Protein AF-F3ACW7-F1 (afdb_monomer)

pLDDT: mean 75.11, std 17.83, range [30.62, 96.44]

Radius of gyration: 21.71 Å; Cα contacts (8 Å, |Δi|>4): 278; chains: 1; bounding box: 46×32×76 Å

Nearest PDB structures (foldseek):
  4e40-assembly1_A  TM=1.668E-01  e=5.772E+00  Trypanosoma congolense IL3000
  4xcg-assembly1_B  TM=1.786E-01  e=9.223E+00  Saccharolobus solfataricus P2
  8t4h-assembly1_A  TM=1.308E-01  e=7.109E+00  Homo sapiens

Foldseek 3Di:
DDPPDQKDWAAPPDDCVVVLLQFAEDLPPPPDDPLSVVLSVLLVPFDSVLSVVLSVLLCVLLVLWFFLLVSLVSLLVVCVVPVPVLVVLVVLLPVLAPDAQLPPVVLVVLSVVVNPPLDLDCPPPPVSVVVVVSLVLSCQQSQHDPCCSTNQKDKGKDFDPLCSVVQNVLSNVFPRDDHSDHSNVSLVSSQVSCVVVCVPPDPPDGRIDIIIIGGSHTRSLVSDDPVSVVVSSVSSVVSSVVVVVVVVVVVD

Sequence (252 aa):
MENKECYTELSKDENYKSLLLERKMDFETKNSTIEEANISNLYEQLNSEYKKYVMCLIDDLCDGNDNIGYNVKQVVDTFRQYQVSQNSVAVVISESLPSFSGTEIDIVKRLGKIKGQSTITTNTKKSGKTTKNILKAFCENYLISMELLQKGHGKIFVLNRKYKDNIQDVAEECPKLKEGTTLLNVLKSCEKVMKQKNIITGANESLLIEKYAVMTKNGQYLGLNKEQKKAVNHLIENLHSYQQKNSEFFYH

Secondary structure (DSSP, 8-state):
-----SEEEE-TTS-HHHHHHHSEE---TTS--HHHHHHHHHHHHS-HHHHHHHHHHHHHHTTT---HHHHHHHHHHHHHHHT-HHHHHHHHHHHHSS--S--HHHHHHHHHTTTT-SS--TTSTTHHHHHHHHHHHHHHHHTB-HHHHHHSEEEEEEE-GGGTTHHHHHHTTS--PPTT--HHHHHHHHHHHHHHTTSS--TT--SEEEEEEEESEE-HHHHS-HHHHHHHHHHHHHHHHHHHHHHHTT--

Structure (mmCIF, N/CA/C/O backbone):
data_AF-F3ACW7-F1
#
_entry.id   AF-F3ACW7-F1
#
loop_
_atom_site.group_PDB
_atom_site.id
_atom_site.type_symbol
_atom_site.label_atom_id
_atom_site.label_alt_id
_atom_site.label_comp_id
_atom_site.label_asym_id
_atom_site.label_entity_id
_atom_site.label_seq_id
_atom_site.pdbx_PDB_ins_code
_atom_site.Cartn_x
_atom_site.Cartn_y
_atom_site.Cartn_z
_atom_site.occupancy
_atom_site.B_iso_or_equiv
_atom_site.auth_seq_id
_atom_site.auth_comp_id
_atom_site.auth_asym_id
_atom_site.auth_atom_id
_atom_site.pdbx_PDB_model_num
ATOM 1 N N . MET A 1 1 ? -10.487 18.575 -10.359 1.00 30.62 1 MET A N 1
ATOM 2 C CA . MET A 1 1 ? -9.448 18.044 -9.451 1.00 30.62 1 MET A CA 1
ATOM 3 C C . MET A 1 1 ? -9.667 16.544 -9.394 1.00 30.62 1 MET A C 1
ATOM 5 O O . MET A 1 1 ? -10.664 16.126 -8.827 1.00 30.62 1 MET A O 1
ATOM 9 N N . GLU A 1 2 ? -8.856 15.756 -10.098 1.00 36.06 2 GLU A N 1
ATOM 10 C CA . GLU A 1 2 ? -9.011 14.295 -10.120 1.00 36.06 2 GLU A CA 1
ATOM 11 C C . GLU A 1 2 ? -8.682 13.714 -8.742 1.00 36.06 2 GLU A C 1
ATOM 13 O O . GLU A 1 2 ? -7.628 14.020 -8.174 1.00 36.06 2 GLU A O 1
ATOM 18 N N . ASN A 1 3 ? -9.582 12.883 -8.216 1.00 40.12 3 ASN A N 1
ATOM 19 C CA . ASN A 1 3 ? -9.330 12.057 -7.041 1.00 40.12 3 ASN A CA 1
ATOM 20 C C . ASN A 1 3 ? -8.141 11.146 -7.348 1.00 40.12 3 ASN A C 1
ATOM 22 O O . ASN A 1 3 ? -8.277 10.142 -8.041 1.00 40.12 3 ASN A O 1
ATOM 26 N N . LYS A 1 4 ? -6.954 11.489 -6.846 1.00 54.81 4 LYS A N 1
ATOM 27 C CA . LYS A 1 4 ? -5.849 10.531 -6.811 1.00 54.81 4 LYS A CA 1
ATOM 28 C C . LYS A 1 4 ? -6.093 9.631 -5.618 1.00 54.81 4 LYS A C 1
ATOM 30 O O . LYS A 1 4 ? -5.668 9.937 -4.505 1.00 54.81 4 LYS A O 1
ATOM 35 N N . GLU A 1 5 ? -6.855 8.575 -5.858 1.00 62.47 5 GLU A N 1
ATOM 36 C CA . GLU A 1 5 ? -6.954 7.443 -4.950 1.00 62.47 5 GLU A CA 1
ATOM 37 C C . GLU A 1 5 ? -5.555 6.837 -4.785 1.00 62.47 5 GLU A C 1
ATOM 39 O O . GLU A 1 5 ? -4.819 6.653 -5.756 1.00 62.47 5 GLU A O 1
ATOM 44 N N . CYS A 1 6 ? -5.151 6.578 -3.544 1.00 70.88 6 CYS A N 1
ATOM 45 C CA . CYS A 1 6 ? -3.860 5.955 -3.229 1.00 70.88 6 CYS A CA 1
ATOM 46 C C . CYS A 1 6 ? -3.894 4.437 -3.382 1.00 70.88 6 CYS A C 1
ATOM 48 O O . CYS A 1 6 ? -2.860 3.787 -3.541 1.00 70.88 6 CYS A O 1
ATOM 50 N N . TYR A 1 7 ? -5.087 3.872 -3.274 1.00 79.56 7 TYR A N 1
ATOM 51 C CA . TYR A 1 7 ? -5.346 2.454 -3.369 1.00 79.56 7 TYR A CA 1
ATOM 52 C C . TYR A 1 7 ? -6.764 2.236 -3.888 1.00 79.56 7 TYR A C 1
ATOM 54 O O . TYR A 1 7 ? -7.636 3.078 -3.686 1.00 79.56 7 TYR A O 1
ATOM 62 N N . THR A 1 8 ? -6.977 1.084 -4.504 1.00 82.00 8 THR A N 1
ATOM 63 C CA . THR A 1 8 ? -8.287 0.565 -4.883 1.00 82.00 8 THR A CA 1
ATOM 64 C C . THR A 1 8 ? -8.702 -0.449 -3.825 1.00 82.00 8 THR A C 1
ATOM 66 O O . THR A 1 8 ? -7.946 -1.379 -3.534 1.00 82.00 8 THR A O 1
ATOM 69 N N . GLU A 1 9 ? -9.859 -0.233 -3.199 1.00 82.94 9 GLU A N 1
ATOM 70 C CA . GLU A 1 9 ? -10.459 -1.182 -2.258 1.00 82.94 9 GLU A CA 1
ATOM 71 C C . GLU A 1 9 ? -11.031 -2.377 -3.022 1.00 82.94 9 GLU A C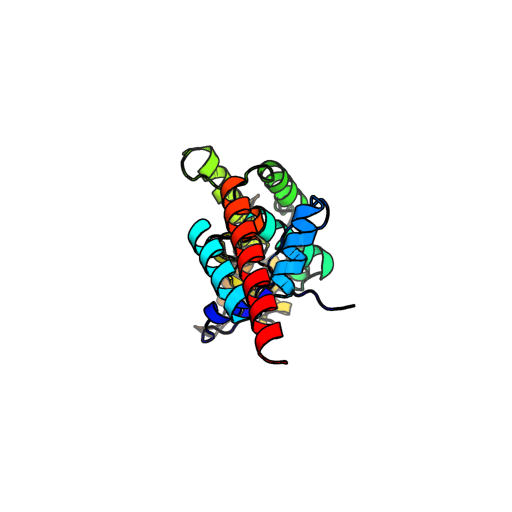 1
ATOM 73 O O . GLU A 1 9 ? -11.714 -2.191 -4.024 1.00 82.94 9 GLU A O 1
ATOM 78 N N . LEU A 1 10 ? -10.766 -3.581 -2.520 1.00 78.38 10 LEU A N 1
ATOM 79 C CA . LEU A 1 10 ? -11.195 -4.842 -3.101 1.00 78.38 10 LEU A CA 1
ATOM 80 C C . LEU A 1 10 ? -12.040 -5.653 -2.132 1.00 78.38 10 LEU A C 1
ATOM 82 O O . LEU A 1 10 ? -11.798 -5.689 -0.914 1.00 78.38 10 LEU A O 1
ATOM 86 N N . SER A 1 11 ? -13.003 -6.369 -2.704 1.00 76.94 11 SER A N 1
ATOM 87 C CA . SER A 1 11 ? -13.711 -7.416 -1.977 1.00 76.94 11 SER A CA 1
ATOM 88 C C . SER A 1 11 ? -12.778 -8.603 -1.689 1.00 76.94 11 SER A C 1
ATOM 90 O O . SER A 1 11 ? -11.691 -8.727 -2.252 1.00 76.94 11 SER A O 1
ATOM 92 N N . LYS A 1 12 ? -13.182 -9.498 -0.778 1.00 70.19 12 LYS A N 1
ATOM 93 C CA . LYS A 1 12 ? -12.397 -10.711 -0.474 1.00 70.19 12 LYS A CA 1
ATOM 94 C C . LYS A 1 12 ? -12.334 -11.693 -1.650 1.00 70.19 12 LYS A C 1
ATOM 96 O O . LYS A 1 12 ? -11.422 -12.513 -1.681 1.00 70.19 12 LYS A O 1
ATOM 101 N N . ASP A 1 13 ? -13.283 -11.591 -2.577 1.00 72.75 13 ASP A N 1
ATOM 102 C CA . ASP A 1 13 ? -13.463 -12.518 -3.697 1.00 72.75 13 ASP A CA 1
ATOM 103 C C . ASP A 1 13 ? -12.842 -11.989 -5.003 1.00 72.75 13 ASP A C 1
ATOM 105 O O . ASP A 1 13 ? -12.818 -12.683 -6.019 1.00 72.75 13 ASP A O 1
ATOM 109 N N . GLU A 1 14 ? -12.304 -10.767 -4.988 1.00 75.44 14 GLU A N 1
ATOM 110 C CA . GLU A 1 14 ? -11.629 -10.162 -6.132 1.00 75.44 14 GLU A CA 1
ATOM 111 C C . GLU A 1 14 ? -10.165 -10.604 -6.242 1.00 75.44 14 GLU A C 1
ATOM 113 O O . GLU A 1 14 ? -9.390 -10.606 -5.281 1.00 75.44 14 GLU A O 1
ATOM 118 N N . ASN A 1 15 ? -9.753 -10.950 -7.463 1.00 80.06 15 ASN A N 1
ATOM 119 C CA . ASN A 1 15 ? -8.379 -11.330 -7.755 1.00 80.06 15 ASN A CA 1
ATOM 120 C C . ASN A 1 15 ? -7.501 -10.083 -7.931 1.00 80.06 15 ASN A C 1
ATOM 122 O O . ASN A 1 15 ? -7.487 -9.464 -8.992 1.00 80.06 15 ASN A O 1
ATOM 126 N N . TYR A 1 16 ? -6.703 -9.755 -6.915 1.00 81.19 16 TYR A N 1
ATOM 127 C CA . TYR A 1 16 ? -5.803 -8.596 -6.946 1.00 81.19 16 TYR A CA 1
ATOM 128 C C . TYR A 1 16 ? -4.725 -8.659 -8.047 1.00 81.19 16 TYR A C 1
ATOM 130 O O . TYR A 1 16 ? -4.145 -7.628 -8.381 1.00 81.19 16 TYR A O 1
ATOM 138 N N . LYS A 1 17 ? -4.429 -9.837 -8.620 1.00 82.38 17 LYS A N 1
ATOM 139 C CA . LYS A 1 17 ? -3.332 -10.006 -9.591 1.00 82.38 17 LYS A CA 1
ATOM 140 C C . LYS A 1 17 ? -3.536 -9.219 -10.884 1.00 82.38 17 LYS A C 1
ATOM 142 O O . LYS A 1 17 ? -2.557 -8.715 -11.421 1.00 82.38 17 LYS A O 1
ATOM 147 N N . SER A 1 18 ? -4.769 -9.106 -11.385 1.00 79.94 18 SER A N 1
ATOM 148 C CA . SER A 1 18 ? -5.041 -8.290 -12.579 1.00 79.94 18 SER A CA 1
ATOM 149 C C . SER A 1 18 ? -4.755 -6.818 -12.299 1.00 79.94 18 SER A C 1
ATOM 151 O O . SER A 1 18 ? -4.074 -6.162 -13.079 1.00 79.94 18 SER A O 1
ATOM 153 N N . LEU A 1 19 ? -5.172 -6.341 -11.127 1.00 81.62 19 LEU A N 1
ATOM 154 C CA . LEU A 1 19 ? -4.970 -4.961 -10.704 1.00 81.62 19 LEU A CA 1
ATOM 155 C C . LEU A 1 19 ? -3.505 -4.626 -10.473 1.00 81.62 19 LEU A C 1
ATOM 157 O O . LEU A 1 19 ? -3.126 -3.485 -10.702 1.00 81.62 19 LEU A O 1
ATOM 161 N N . LEU A 1 20 ? -2.662 -5.591 -10.082 1.00 82.12 20 LEU A N 1
ATOM 162 C CA . LEU A 1 20 ? -1.216 -5.362 -9.983 1.00 82.12 20 LEU A CA 1
ATOM 163 C C . LEU A 1 20 ? -0.609 -4.884 -11.305 1.00 82.12 20 LEU A C 1
ATOM 165 O O . LEU A 1 20 ? 0.295 -4.052 -11.270 1.00 82.12 20 LEU A O 1
ATOM 169 N N . LEU A 1 21 ? -1.128 -5.367 -12.439 1.00 77.56 21 LEU A N 1
ATOM 170 C CA . LEU A 1 21 ? -0.688 -4.991 -13.787 1.00 77.56 21 LEU A CA 1
ATOM 171 C C . LEU A 1 21 ? -1.273 -3.651 -14.259 1.00 77.56 21 LEU A C 1
ATOM 173 O O . LEU A 1 21 ? -0.776 -3.066 -15.216 1.00 77.56 21 LEU A O 1
ATOM 177 N N . GLU A 1 22 ? -2.317 -3.157 -13.597 1.00 82.06 22 GLU A N 1
ATOM 178 C CA . GLU A 1 22 ? -2.962 -1.875 -13.910 1.00 82.06 22 GLU A CA 1
ATOM 179 C C . GLU A 1 22 ? -2.374 -0.709 -13.103 1.00 82.06 22 GLU A C 1
ATOM 181 O O . GLU A 1 22 ? -2.638 0.460 -13.391 1.00 82.06 22 GLU A O 1
ATOM 186 N N . ARG A 1 23 ? -1.544 -1.007 -12.096 1.00 86.88 23 ARG A N 1
ATOM 187 C CA . ARG A 1 23 ? -0.878 0.004 -11.268 1.00 86.88 23 ARG A CA 1
ATOM 188 C C . ARG A 1 23 ? 0.011 0.886 -12.130 1.00 86.88 23 ARG A C 1
ATOM 190 O O . ARG A 1 23 ? 0.837 0.403 -12.906 1.00 86.88 23 ARG A O 1
ATOM 197 N N . LYS A 1 24 ? -0.072 2.197 -11.915 1.00 89.25 24 LYS A N 1
ATOM 198 C CA . LYS A 1 24 ? 0.784 3.148 -12.622 1.00 89.25 24 LYS A CA 1
ATOM 199 C C . LYS A 1 24 ? 2.216 3.069 -12.093 1.00 89.25 24 LYS A C 1
ATOM 201 O O . LYS A 1 24 ? 2.459 3.421 -10.937 1.00 89.25 24 LYS A O 1
ATOM 206 N N . MET A 1 25 ? 3.148 2.638 -12.940 1.00 90.31 25 MET A N 1
ATOM 207 C CA . MET A 1 25 ? 4.579 2.631 -12.628 1.00 90.31 25 MET A CA 1
ATOM 208 C C . MET A 1 25 ? 5.087 4.059 -12.397 1.00 90.31 25 MET A C 1
ATOM 210 O O . MET A 1 25 ? 4.767 4.967 -13.165 1.00 90.31 25 MET A O 1
ATOM 214 N N . ASP A 1 26 ? 5.862 4.264 -11.334 1.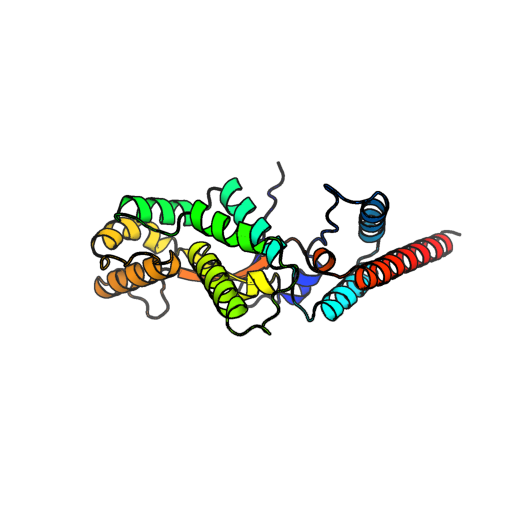00 89.19 26 ASP A N 1
ATOM 215 C CA . ASP A 1 26 ? 6.492 5.547 -11.026 1.00 89.19 26 ASP A CA 1
ATOM 216 C C . ASP A 1 26 ? 7.998 5.486 -11.310 1.00 89.19 26 ASP A C 1
ATOM 218 O O . ASP A 1 26 ? 8.727 4.684 -10.726 1.00 89.19 26 ASP A O 1
ATOM 222 N N . PHE A 1 27 ? 8.451 6.363 -12.207 1.00 85.56 27 PHE A N 1
ATOM 223 C CA . PHE A 1 27 ? 9.854 6.523 -12.596 1.00 85.56 27 PHE A CA 1
ATOM 224 C C . PHE A 1 27 ? 10.543 7.709 -11.881 1.00 85.56 27 PHE A C 1
ATOM 226 O O . PHE A 1 27 ? 11.692 8.005 -12.182 1.00 85.56 27 PHE A O 1
ATOM 233 N N . GLU A 1 28 ? 9.867 8.382 -10.932 1.00 71.31 28 GLU A N 1
ATOM 234 C CA . GLU A 1 28 ? 10.366 9.523 -10.134 1.00 71.31 28 GLU A CA 1
ATOM 235 C C . GLU A 1 28 ? 10.709 10.783 -10.953 1.00 71.31 28 GLU A C 1
ATOM 237 O O . GLU A 1 28 ? 11.720 11.452 -10.762 1.00 71.31 28 GLU A O 1
ATOM 242 N N . THR A 1 29 ? 9.781 11.211 -11.811 1.00 61.88 29 THR A N 1
ATOM 243 C CA . THR A 1 29 ? 9.978 12.331 -12.757 1.00 61.88 29 THR A CA 1
ATOM 244 C C . THR A 1 29 ? 10.172 13.728 -12.145 1.00 61.88 29 THR A C 1
ATOM 246 O O . THR A 1 29 ? 10.409 14.696 -12.863 1.00 61.88 29 THR A O 1
ATOM 249 N N . LYS A 1 30 ? 10.050 13.892 -10.819 1.00 55.25 30 LYS A N 1
ATOM 250 C CA . LYS A 1 30 ? 10.123 15.217 -10.168 1.00 55.25 30 LYS A CA 1
ATOM 251 C C . LYS A 1 30 ? 11.548 15.733 -9.949 1.00 55.25 30 LYS A C 1
ATOM 253 O O . LYS A 1 30 ? 11.711 16.942 -9.856 1.00 55.25 30 LYS A O 1
ATOM 258 N N . ASN A 1 31 ? 12.539 14.843 -9.876 1.00 51.84 31 ASN A N 1
ATOM 259 C CA . ASN A 1 31 ? 13.972 15.166 -9.775 1.00 51.84 31 ASN A CA 1
ATOM 260 C C . ASN A 1 31 ? 14.804 14.306 -10.748 1.00 51.84 31 ASN A C 1
ATOM 262 O O . ASN A 1 31 ? 16.001 14.114 -10.541 1.00 51.84 31 ASN A O 1
ATOM 266 N N . SER A 1 32 ? 14.147 13.738 -11.756 1.00 58.22 32 SER A N 1
ATOM 267 C CA . SER A 1 32 ? 14.722 12.754 -12.663 1.00 58.22 32 SER A CA 1
ATOM 268 C C . SER A 1 32 ? 15.757 13.367 -13.597 1.00 58.22 32 SER A C 1
ATOM 270 O O . SER A 1 32 ? 15.652 14.537 -13.980 1.00 58.22 32 SER A O 1
ATOM 272 N N . THR A 1 33 ? 16.710 12.556 -14.051 1.00 60.09 33 THR A N 1
ATOM 273 C CA . THR A 1 33 ? 17.521 12.936 -15.214 1.00 60.09 33 THR A CA 1
ATOM 274 C C . THR A 1 33 ? 16.634 13.039 -16.464 1.00 60.09 33 THR A C 1
ATOM 276 O O . THR A 1 33 ? 15.524 12.501 -16.512 1.00 60.09 33 THR A O 1
ATOM 279 N N . ILE A 1 34 ? 17.115 13.728 -17.504 1.00 63.50 34 ILE A N 1
ATOM 280 C CA . ILE A 1 34 ? 16.423 13.801 -18.807 1.00 63.50 34 ILE A CA 1
ATOM 281 C C . ILE A 1 34 ? 16.135 12.384 -19.346 1.00 63.50 34 ILE A C 1
ATOM 283 O O . ILE A 1 34 ? 15.073 12.137 -19.911 1.00 63.50 34 ILE A O 1
ATOM 287 N N . GLU A 1 35 ? 17.047 11.439 -19.107 1.00 66.06 35 GLU A N 1
ATOM 288 C CA . GLU A 1 35 ? 16.909 10.032 -19.501 1.00 66.06 35 GLU A CA 1
ATOM 289 C C . GLU A 1 35 ? 15.718 9.340 -18.819 1.00 66.06 35 GLU A C 1
ATOM 291 O O . GLU A 1 35 ? 14.924 8.682 -19.482 1.00 66.06 35 GLU A O 1
ATOM 296 N N . GLU A 1 36 ? 15.528 9.524 -17.513 1.00 64.12 36 GLU A N 1
ATOM 297 C CA . GLU A 1 36 ? 14.422 8.909 -16.762 1.00 64.12 36 GLU A CA 1
ATOM 298 C C . GLU A 1 36 ? 13.045 9.461 -17.178 1.00 64.12 36 GLU A C 1
ATOM 300 O O . GLU A 1 36 ? 12.075 8.704 -17.288 1.00 64.12 36 GLU A O 1
ATOM 305 N N . ALA A 1 37 ? 12.955 10.761 -17.484 1.00 72.06 37 ALA A N 1
ATOM 306 C CA . ALA A 1 37 ? 11.739 11.356 -18.044 1.00 72.06 37 ALA A CA 1
ATOM 307 C C . ALA A 1 37 ? 11.410 10.781 -19.436 1.00 72.06 37 ALA A C 1
ATOM 309 O O . ALA A 1 37 ? 10.243 10.531 -19.747 1.00 72.06 37 ALA A O 1
ATOM 310 N N . ASN A 1 38 ? 12.435 10.512 -20.251 1.00 83.75 38 ASN A N 1
ATOM 311 C CA . ASN A 1 38 ? 12.268 9.883 -21.558 1.00 83.75 38 ASN A CA 1
ATOM 312 C C . ASN A 1 38 ? 11.787 8.431 -21.434 1.00 83.75 38 ASN A C 1
ATOM 314 O O . ASN A 1 38 ? 10.822 8.062 -22.100 1.00 83.75 38 ASN A O 1
ATOM 318 N N . ILE A 1 39 ? 12.374 7.631 -20.539 1.00 90.56 39 ILE A N 1
ATOM 319 C CA . ILE A 1 39 ? 11.955 6.236 -20.319 1.00 90.56 39 ILE A CA 1
ATOM 320 C C . ILE A 1 39 ? 10.503 6.149 -19.850 1.00 90.56 39 ILE A C 1
ATOM 322 O O . ILE A 1 39 ? 9.745 5.331 -20.367 1.00 90.56 39 ILE A O 1
ATOM 326 N N . SER A 1 40 ? 10.089 7.019 -18.924 1.00 90.50 40 SER A N 1
ATOM 327 C CA . SER A 1 40 ? 8.692 7.092 -18.481 1.00 90.50 40 SER A CA 1
ATOM 328 C C . SER A 1 40 ? 7.736 7.306 -19.660 1.00 90.50 40 SER A C 1
ATOM 330 O O . SER A 1 40 ? 6.691 6.662 -19.738 1.00 90.50 40 SER A O 1
ATOM 332 N N . ASN A 1 41 ? 8.083 8.201 -20.588 1.00 90.56 41 ASN A N 1
ATOM 333 C CA . ASN A 1 41 ? 7.260 8.473 -21.766 1.00 90.56 41 ASN A CA 1
ATOM 334 C C . ASN A 1 41 ? 7.236 7.286 -22.738 1.00 90.56 41 ASN A C 1
ATOM 336 O O . ASN A 1 41 ? 6.165 6.931 -23.229 1.00 90.56 41 ASN A O 1
ATOM 340 N N . LEU A 1 42 ? 8.387 6.651 -22.985 1.00 94.12 42 LEU A N 1
ATOM 341 C CA . LEU A 1 42 ?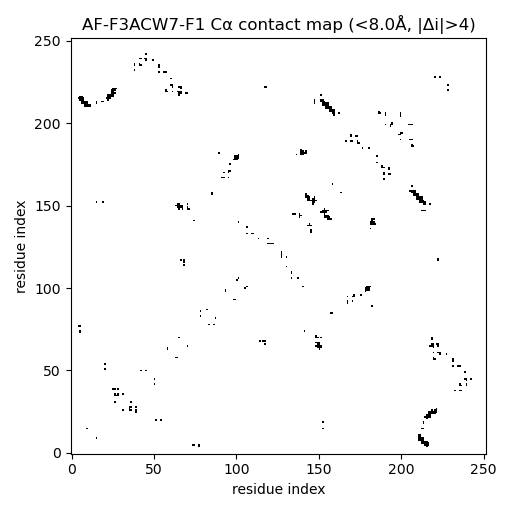 8.470 5.460 -23.836 1.00 94.12 42 LEU A CA 1
ATOM 342 C C . LEU A 1 42 ? 7.631 4.318 -23.263 1.00 94.12 42 LEU A C 1
ATOM 344 O O . LEU A 1 42 ? 6.847 3.713 -23.992 1.00 94.12 42 LEU A O 1
ATOM 348 N N . TYR A 1 43 ? 7.732 4.074 -21.954 1.00 94.12 43 TYR A N 1
ATOM 349 C CA . TYR A 1 43 ? 6.925 3.078 -21.260 1.00 94.12 43 TYR A CA 1
ATOM 350 C C . TYR A 1 43 ? 5.430 3.351 -21.426 1.00 94.12 43 TYR A C 1
ATOM 352 O O . TYR A 1 43 ? 4.679 2.441 -21.763 1.00 94.12 43 TYR A O 1
ATOM 360 N N . GLU A 1 44 ? 4.979 4.594 -21.236 1.00 91.75 44 GLU A N 1
ATOM 361 C CA . GLU A 1 44 ? 3.553 4.917 -21.336 1.00 91.75 44 GLU A CA 1
ATOM 362 C C . GLU A 1 44 ? 2.973 4.719 -22.743 1.00 91.75 44 GLU A C 1
ATOM 364 O O . GLU A 1 44 ? 1.787 4.407 -22.866 1.00 91.75 44 GLU A O 1
ATOM 369 N N . GLN A 1 45 ? 3.807 4.822 -23.780 1.00 93.12 45 GLN A N 1
ATOM 370 C CA . GLN A 1 45 ? 3.439 4.574 -25.178 1.00 93.12 45 GLN A CA 1
ATOM 371 C C . GLN A 1 45 ? 3.441 3.087 -25.572 1.00 93.12 45 GLN A C 1
ATOM 373 O O . GLN A 1 45 ? 2.951 2.739 -26.650 1.00 93.12 45 GLN A O 1
ATOM 378 N N . LEU A 1 46 ? 3.978 2.195 -24.734 1.00 93.88 46 LEU A N 1
ATOM 379 C CA . LEU A 1 46 ? 3.890 0.756 -24.972 1.00 93.88 46 LEU A CA 1
ATOM 380 C C . LEU A 1 46 ? 2.434 0.282 -24.897 1.00 93.88 46 LEU A C 1
ATOM 382 O O . LEU A 1 46 ? 1.643 0.738 -24.066 1.00 93.88 46 LEU A O 1
ATOM 386 N N . ASN A 1 47 ? 2.087 -0.690 -25.736 1.00 92.62 47 ASN A N 1
ATOM 387 C CA . ASN A 1 47 ? 0.823 -1.400 -25.622 1.00 92.62 47 ASN A CA 1
ATOM 388 C C . ASN A 1 47 ? 0.755 -2.201 -24.304 1.00 92.62 47 ASN A C 1
ATOM 390 O O . ASN A 1 47 ? 1.757 -2.433 -23.622 1.00 92.62 47 ASN A O 1
ATOM 394 N N . SER A 1 48 ? -0.452 -2.643 -23.945 1.00 89.62 48 SER A N 1
ATOM 395 C CA . SER A 1 48 ? -0.686 -3.328 -22.668 1.00 89.62 48 SER A CA 1
ATOM 396 C C . SER A 1 48 ? 0.088 -4.643 -22.511 1.00 89.62 48 SER A C 1
ATOM 398 O O . SER A 1 48 ? 0.450 -4.994 -21.392 1.00 89.62 48 SER A O 1
ATOM 400 N N . GLU A 1 49 ? 0.374 -5.364 -23.595 1.00 90.81 49 GLU A N 1
ATOM 401 C CA . GLU A 1 49 ? 1.132 -6.616 -23.543 1.00 90.81 49 GLU A CA 1
ATOM 402 C C . GLU A 1 49 ? 2.613 -6.355 -23.242 1.00 90.81 49 GLU A C 1
ATOM 404 O O . GLU A 1 49 ? 3.196 -6.987 -22.365 1.00 90.81 49 GLU A O 1
ATOM 409 N N . TYR A 1 50 ? 3.210 -5.351 -23.883 1.00 94.19 50 TYR A N 1
ATOM 410 C CA . TYR A 1 50 ? 4.601 -4.967 -23.634 1.00 94.19 50 TYR A CA 1
ATOM 411 C C . TYR A 1 50 ? 4.799 -4.354 -22.253 1.00 94.19 50 TYR A C 1
ATOM 413 O O . TYR A 1 50 ? 5.781 -4.678 -21.582 1.00 94.19 50 TYR A O 1
ATOM 421 N N . LYS A 1 51 ? 3.833 -3.558 -21.773 1.00 92.31 51 LYS A N 1
ATOM 422 C CA . LYS A 1 51 ? 3.825 -3.101 -20.376 1.00 92.31 51 LYS A CA 1
ATOM 423 C C . LYS A 1 51 ? 3.854 -4.285 -19.404 1.00 92.31 51 LYS A C 1
ATOM 425 O O . LYS A 1 51 ? 4.638 -4.256 -18.460 1.00 92.31 51 LYS A O 1
ATOM 430 N N . LYS A 1 52 ? 3.092 -5.359 -19.664 1.00 90.69 52 LYS A N 1
ATOM 431 C CA . LYS A 1 52 ? 3.106 -6.569 -18.820 1.00 90.69 52 LYS A CA 1
ATOM 432 C C . LYS A 1 52 ? 4.484 -7.224 -18.762 1.00 90.69 52 LYS A C 1
ATOM 434 O O . LYS A 1 52 ? 4.923 -7.538 -17.664 1.00 90.69 52 LYS A O 1
ATOM 439 N N . TYR A 1 53 ? 5.191 -7.383 -19.885 1.00 92.31 53 TYR A N 1
ATOM 440 C CA . TYR A 1 53 ? 6.541 -7.969 -19.864 1.00 92.31 53 TYR A CA 1
ATOM 441 C C . TYR A 1 53 ? 7.523 -7.141 -19.032 1.00 92.31 53 TYR A C 1
ATOM 443 O O . TYR A 1 53 ? 8.273 -7.697 -18.231 1.00 92.31 53 TYR A O 1
ATOM 451 N N . VAL A 1 54 ? 7.486 -5.812 -19.178 1.00 94.19 54 VAL A N 1
ATOM 452 C CA . VAL A 1 54 ? 8.312 -4.905 -18.369 1.00 94.19 54 VAL A CA 1
ATOM 453 C C . VAL A 1 54 ? 7.965 -5.040 -16.886 1.00 94.19 54 VAL A C 1
ATOM 455 O O . VAL A 1 54 ? 8.864 -5.164 -16.058 1.00 94.19 54 VAL A O 1
ATOM 458 N N . MET A 1 55 ? 6.675 -5.058 -16.542 1.00 91.06 55 MET A N 1
ATOM 459 C CA . MET A 1 55 ? 6.229 -5.207 -15.156 1.00 91.06 55 MET A CA 1
ATOM 460 C C . MET A 1 55 ? 6.617 -6.558 -14.557 1.00 91.06 55 MET A C 1
ATOM 462 O O . MET A 1 55 ? 7.086 -6.575 -13.428 1.00 91.06 55 MET A O 1
ATOM 466 N N . CYS A 1 56 ? 6.476 -7.663 -15.293 1.00 89.94 56 CYS A N 1
ATOM 467 C CA . CYS A 1 56 ? 6.898 -8.985 -14.829 1.00 89.94 56 CYS A CA 1
ATOM 468 C C . CYS A 1 56 ? 8.402 -9.028 -14.547 1.00 89.94 56 CYS A C 1
ATOM 470 O O . CYS A 1 56 ? 8.796 -9.495 -13.487 1.00 89.94 56 CYS A O 1
ATOM 472 N N . LEU A 1 57 ? 9.234 -8.470 -15.435 1.00 93.00 57 LEU A N 1
ATOM 473 C CA . LEU A 1 57 ? 10.673 -8.392 -15.184 1.00 93.00 57 LEU A CA 1
ATOM 474 C C . LEU A 1 57 ? 10.984 -7.576 -13.923 1.00 93.00 57 LEU A C 1
ATOM 476 O O . LEU A 1 57 ? 11.826 -7.972 -13.124 1.00 93.00 57 LEU A O 1
ATOM 480 N N . ILE A 1 58 ? 10.331 -6.426 -13.744 1.00 92.62 58 ILE A N 1
ATOM 481 C CA . ILE A 1 58 ? 10.518 -5.600 -12.545 1.00 92.62 58 ILE A CA 1
ATOM 482 C C . ILE 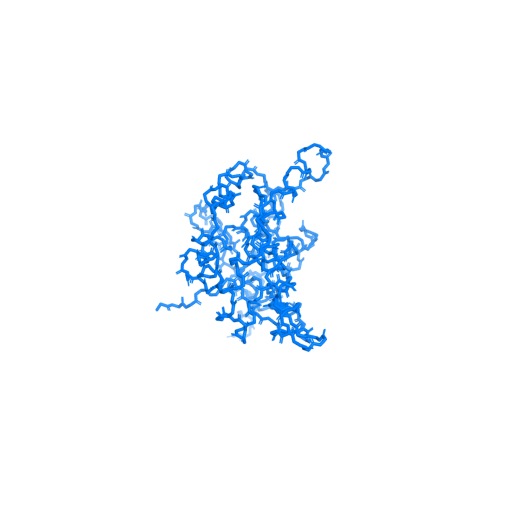A 1 58 ? 10.079 -6.364 -11.288 1.00 92.62 58 ILE A C 1
ATOM 484 O O . ILE A 1 58 ? 10.785 -6.321 -10.284 1.00 92.62 58 ILE A O 1
ATOM 488 N N . ASP A 1 59 ? 8.950 -7.070 -11.345 1.00 89.38 59 ASP A N 1
ATOM 489 C CA . ASP A 1 59 ? 8.432 -7.868 -10.233 1.00 89.38 59 ASP A CA 1
ATOM 490 C C . ASP A 1 59 ? 9.406 -8.987 -9.844 1.00 89.38 59 ASP A C 1
ATOM 492 O O . ASP A 1 59 ? 9.737 -9.122 -8.665 1.00 89.38 59 ASP A O 1
ATOM 496 N N . ASP A 1 60 ? 9.951 -9.700 -10.835 1.00 90.19 60 ASP A N 1
ATOM 497 C CA . ASP A 1 60 ? 10.976 -10.731 -10.649 1.00 90.19 60 ASP A CA 1
ATOM 498 C C . ASP A 1 60 ? 12.256 -10.145 -10.034 1.00 90.19 60 ASP A C 1
ATOM 500 O O . ASP A 1 60 ? 12.808 -10.695 -9.084 1.00 90.19 60 ASP A O 1
ATOM 504 N N . LEU A 1 61 ? 12.718 -8.986 -10.520 1.00 90.88 61 LEU A N 1
ATOM 505 C CA . LEU A 1 61 ? 13.904 -8.305 -9.982 1.00 90.88 61 LEU A CA 1
ATOM 506 C C . LEU A 1 61 ? 13.716 -7.798 -8.545 1.00 90.88 61 LEU A C 1
ATOM 508 O O . LEU A 1 61 ? 14.709 -7.533 -7.858 1.00 90.88 61 LEU A O 1
ATOM 512 N N . CYS A 1 62 ? 12.469 -7.632 -8.104 1.00 86.81 62 CYS A N 1
ATOM 513 C CA . CYS A 1 62 ? 12.111 -7.191 -6.762 1.00 86.81 62 CYS A CA 1
ATOM 514 C C . CYS A 1 62 ? 11.572 -8.322 -5.864 1.00 86.81 62 CYS A C 1
ATOM 516 O O . CYS A 1 62 ? 11.162 -8.046 -4.730 1.00 86.81 62 CYS A O 1
ATOM 518 N N . ASP A 1 63 ? 11.561 -9.574 -6.331 1.00 86.00 63 ASP A N 1
ATOM 519 C CA . ASP A 1 63 ? 10.958 -10.725 -5.643 1.00 86.00 63 ASP A CA 1
ATOM 520 C C . ASP A 1 63 ? 9.507 -10.455 -5.183 1.00 86.00 63 ASP A C 1
ATOM 522 O O . ASP A 1 63 ? 9.113 -10.779 -4.057 1.00 86.00 63 ASP A O 1
ATOM 526 N N . GLY A 1 64 ? 8.717 -9.764 -6.011 1.00 83.75 64 GLY A N 1
ATOM 527 C CA . GLY A 1 64 ? 7.339 -9.377 -5.688 1.00 83.75 64 GLY A CA 1
ATOM 528 C C . GLY A 1 64 ? 7.194 -8.294 -4.610 1.00 83.75 64 GLY A C 1
ATOM 529 O O . GLY A 1 64 ? 6.076 -7.966 -4.197 1.00 83.75 64 GLY A O 1
ATOM 530 N N . ASN A 1 65 ? 8.303 -7.744 -4.106 1.00 85.38 65 ASN A N 1
ATOM 531 C CA . ASN A 1 65 ? 8.282 -6.637 -3.156 1.00 85.38 65 ASN A CA 1
ATOM 532 C C . ASN A 1 65 ? 8.215 -5.306 -3.890 1.00 85.38 65 ASN A C 1
ATOM 534 O O . ASN A 1 65 ? 8.717 -5.148 -4.994 1.00 85.38 65 ASN A O 1
ATOM 538 N N . ASP A 1 66 ? 7.626 -4.326 -3.230 1.00 86.44 66 ASP A N 1
ATOM 539 C CA . ASP A 1 66 ? 7.541 -2.949 -3.670 1.00 86.44 66 ASP A CA 1
ATOM 540 C C . ASP A 1 66 ? 8.454 -2.058 -2.822 1.00 86.44 66 ASP A C 1
ATOM 542 O O . ASP A 1 66 ? 8.979 -2.454 -1.773 1.00 86.44 66 ASP A O 1
ATOM 546 N N . ASN A 1 67 ? 8.652 -0.821 -3.263 1.00 85.44 67 ASN A N 1
ATOM 547 C CA . ASN A 1 67 ? 9.445 0.142 -2.529 1.00 85.44 67 ASN A CA 1
ATOM 548 C C . ASN A 1 67 ? 8.682 0.621 -1.283 1.00 85.44 67 ASN A C 1
ATOM 550 O O . ASN A 1 67 ? 7.822 1.500 -1.330 1.00 85.44 67 ASN A O 1
ATOM 554 N N . ILE A 1 68 ? 9.048 0.063 -0.129 1.00 83.31 68 ILE A N 1
ATOM 555 C CA . ILE A 1 68 ? 8.410 0.358 1.161 1.00 83.31 68 ILE A CA 1
ATOM 556 C C . ILE A 1 68 ? 8.474 1.848 1.507 1.00 83.31 68 ILE A C 1
ATOM 558 O O . ILE A 1 68 ? 7.499 2.404 2.009 1.00 83.31 68 ILE A O 1
ATOM 562 N N . GLY A 1 69 ? 9.606 2.512 1.248 1.00 75.81 69 GLY A N 1
ATOM 563 C CA . GLY A 1 69 ? 9.766 3.941 1.528 1.00 75.81 69 GLY A CA 1
ATOM 564 C C . GLY A 1 69 ? 8.810 4.797 0.696 1.00 75.81 69 GLY A C 1
ATOM 565 O O . GLY A 1 69 ? 8.197 5.734 1.215 1.00 75.81 69 GLY A O 1
ATOM 566 N N . TYR A 1 70 ? 8.637 4.430 -0.572 1.00 82.69 70 TYR A N 1
ATOM 567 C CA . TYR A 1 70 ? 7.660 5.035 -1.467 1.00 82.69 70 TYR A CA 1
ATOM 568 C C . TYR A 1 70 ? 6.222 4.791 -0.986 1.00 82.69 70 TYR A C 1
ATOM 570 O O . TYR A 1 70 ? 5.456 5.742 -0.841 1.00 82.69 70 TYR A O 1
ATOM 578 N N . ASN A 1 71 ? 5.878 3.551 -0.643 1.00 82.75 71 ASN A N 1
ATOM 579 C CA . ASN A 1 71 ? 4.541 3.172 -0.178 1.00 82.75 71 ASN A CA 1
ATOM 580 C C . ASN A 1 71 ? 4.157 3.865 1.135 1.00 82.75 71 ASN A C 1
ATOM 582 O O . ASN A 1 71 ? 3.049 4.383 1.272 1.00 82.75 71 ASN A O 1
ATOM 586 N N . VAL A 1 72 ? 5.094 3.967 2.080 1.00 81.62 72 VAL A N 1
ATOM 587 C CA . VAL A 1 72 ? 4.921 4.756 3.309 1.00 81.62 72 VAL A CA 1
ATOM 588 C C . VAL A 1 72 ? 4.614 6.215 2.980 1.00 81.62 72 VAL A C 1
ATOM 590 O O . VAL A 1 72 ? 3.692 6.792 3.553 1.00 81.62 72 VAL A O 1
ATOM 593 N N . LYS A 1 73 ? 5.366 6.818 2.051 1.00 77.75 73 LYS A N 1
ATOM 594 C CA . LYS A 1 73 ? 5.134 8.202 1.627 1.00 77.75 73 LYS A CA 1
ATOM 595 C C . LYS A 1 73 ? 3.739 8.369 1.017 1.00 77.75 73 LYS A C 1
ATOM 597 O O . LYS A 1 73 ? 3.037 9.289 1.421 1.00 77.75 73 LYS A O 1
ATOM 602 N N . GLN A 1 74 ? 3.323 7.478 0.114 1.00 80.62 74 GLN A N 1
ATOM 603 C CA . GLN A 1 74 ? 1.989 7.530 -0.500 1.00 80.62 74 GLN A CA 1
ATOM 604 C C . GLN A 1 74 ? 0.876 7.474 0.554 1.00 80.62 74 GLN A C 1
ATOM 606 O O . GLN A 1 74 ? -0.047 8.287 0.518 1.00 80.62 74 GLN A O 1
ATOM 611 N N . VAL A 1 75 ? 0.992 6.576 1.538 1.00 81.00 75 VAL A N 1
ATOM 612 C CA . VAL A 1 75 ? 0.018 6.471 2.636 1.00 81.00 75 VAL A CA 1
ATOM 613 C C . VAL A 1 75 ? -0.043 7.771 3.443 1.00 81.00 75 VAL A C 1
ATOM 615 O O . VAL A 1 75 ? -1.129 8.306 3.652 1.00 81.00 75 VAL A O 1
ATOM 618 N N . VAL A 1 76 ? 1.104 8.316 3.861 1.00 77.00 76 VAL A N 1
ATOM 619 C CA . VAL A 1 76 ? 1.153 9.571 4.635 1.00 77.00 76 VAL A CA 1
ATOM 620 C C . VAL A 1 76 ? 0.556 10.738 3.846 1.00 77.00 76 VAL A C 1
ATOM 622 O O . VAL A 1 76 ? -0.289 11.461 4.375 1.00 77.00 76 VAL A O 1
ATOM 625 N N . ASP A 1 77 ? 0.964 10.912 2.587 1.00 76.06 77 ASP A N 1
ATOM 626 C CA . ASP A 1 77 ? 0.496 12.003 1.726 1.00 76.06 77 ASP A CA 1
ATOM 627 C C . ASP A 1 77 ? -1.031 11.934 1.532 1.00 76.06 77 ASP A C 1
ATOM 629 O O . ASP A 1 77 ? -1.723 12.949 1.608 1.00 76.06 77 ASP A O 1
ATOM 633 N N . THR A 1 78 ? -1.574 10.725 1.389 1.00 75.94 78 THR A N 1
ATOM 634 C CA . THR A 1 78 ? -3.018 10.487 1.246 1.00 75.94 78 THR A CA 1
ATOM 635 C C . THR A 1 78 ? -3.788 10.851 2.507 1.00 75.94 78 THR A C 1
ATOM 637 O O . THR A 1 78 ? -4.791 11.560 2.445 1.00 75.94 78 THR A O 1
ATOM 640 N N . PHE A 1 79 ? -3.320 10.407 3.674 1.00 71.81 79 PHE A N 1
ATOM 641 C CA . PHE A 1 79 ? -3.990 10.719 4.937 1.00 71.81 79 PHE A CA 1
ATOM 642 C C . PHE A 1 79 ? -4.013 12.225 5.221 1.00 71.81 79 PHE A C 1
ATOM 644 O O . PHE A 1 79 ? -5.038 12.739 5.673 1.00 71.81 79 PHE A O 1
ATOM 651 N N . ARG A 1 80 ? -2.924 12.936 4.894 1.00 68.69 80 ARG A N 1
ATOM 652 C CA . ARG A 1 80 ? -2.856 14.403 4.987 1.00 68.69 80 ARG A CA 1
ATOM 653 C C . ARG A 1 80 ? -3.848 15.091 4.064 1.00 68.69 80 ARG A C 1
ATOM 655 O O . ARG A 1 80 ? -4.501 16.043 4.477 1.00 68.69 80 ARG A O 1
ATOM 662 N N . GLN A 1 81 ? -3.945 14.627 2.821 1.00 67.69 81 GLN A N 1
ATOM 663 C CA . GLN A 1 81 ? -4.779 15.263 1.809 1.00 67.69 81 GLN A CA 1
ATOM 664 C C . GLN A 1 81 ? -6.277 15.101 2.094 1.00 67.69 81 GLN A C 1
ATOM 666 O O . GLN A 1 81 ? -7.039 16.036 1.861 1.00 67.69 81 GLN A O 1
ATOM 671 N N . TYR A 1 82 ? -6.708 13.933 2.579 1.00 61.09 82 TYR A N 1
ATOM 672 C CA . TYR A 1 82 ? -8.130 13.570 2.582 1.00 61.09 82 TYR A CA 1
ATOM 673 C C . TYR A 1 82 ? -8.824 13.617 3.947 1.00 61.09 82 TYR A C 1
ATOM 675 O O . TYR A 1 82 ? -9.989 13.236 4.011 1.00 61.09 82 TYR A O 1
ATOM 683 N N . GLN A 1 83 ? -8.153 14.044 5.028 1.00 58.12 83 GLN A N 1
ATOM 684 C CA . GLN A 1 83 ? -8.725 14.058 6.392 1.00 58.12 83 GLN A CA 1
ATOM 685 C C . GLN A 1 83 ? -9.552 12.792 6.691 1.00 58.12 83 GLN A C 1
ATOM 687 O O . GLN A 1 83 ? -10.684 12.864 7.166 1.00 58.12 83 GLN A O 1
ATOM 692 N N . VAL A 1 84 ? -9.007 11.629 6.310 1.00 57.34 84 VAL A N 1
ATOM 693 C CA . VAL A 1 84 ? -9.731 10.350 6.224 1.00 57.34 84 VAL A CA 1
ATOM 694 C C . VAL A 1 84 ? -10.573 10.132 7.483 1.00 57.34 84 VAL A C 1
ATOM 696 O O . VAL A 1 84 ? -10.110 10.419 8.579 1.00 57.34 84 VAL A O 1
ATOM 699 N N . SER A 1 85 ? -11.794 9.597 7.387 1.00 49.84 85 SER A N 1
ATOM 700 C CA . SER A 1 85 ? -12.682 9.449 8.557 1.00 49.84 85 SER A CA 1
ATOM 701 C C . SER A 1 85 ? -12.054 8.659 9.718 1.00 49.84 85 SER A C 1
ATOM 703 O O . SER A 1 85 ? -12.393 8.877 10.875 1.00 49.84 85 SER A O 1
ATOM 705 N N . GLN A 1 86 ? -11.104 7.764 9.440 1.00 51.66 86 GLN A N 1
ATOM 706 C CA . GLN A 1 86 ? -10.295 7.088 10.464 1.00 51.66 86 GLN A CA 1
ATOM 707 C C . GLN A 1 86 ? -9.418 8.071 11.259 1.00 51.66 86 GLN A C 1
ATOM 709 O O . GLN A 1 86 ? -9.238 7.888 12.456 1.00 51.66 86 GLN A O 1
ATOM 714 N N . ASN A 1 87 ? -8.937 9.138 10.617 1.00 48.09 87 ASN A N 1
ATOM 715 C CA . ASN A 1 87 ? -8.265 10.267 11.252 1.00 48.09 87 ASN A CA 1
ATOM 716 C C . ASN A 1 87 ? -9.221 11.011 12.193 1.00 48.09 87 ASN A C 1
ATOM 718 O O . ASN A 1 87 ? -8.835 11.316 13.309 1.00 48.09 87 ASN A O 1
ATOM 722 N N . SER A 1 88 ? -10.495 11.210 11.818 1.00 49.19 88 SER A N 1
ATOM 723 C CA . SER A 1 88 ? -11.479 11.809 12.742 1.00 49.19 88 SER A CA 1
ATOM 724 C C . SER A 1 88 ? -11.712 10.951 13.993 1.00 49.19 88 SER A C 1
ATOM 726 O O . SER A 1 88 ? -11.839 11.478 15.088 1.00 49.19 88 SER A O 1
ATOM 728 N N . VAL A 1 89 ? -11.676 9.622 13.857 1.00 49.84 89 VAL A N 1
ATOM 729 C CA . VAL A 1 89 ? -11.793 8.685 14.988 1.00 49.84 89 VAL A CA 1
ATOM 730 C C . VAL A 1 89 ? -10.519 8.694 15.833 1.00 49.84 89 VAL A C 1
ATOM 732 O O . VAL A 1 89 ? -10.602 8.686 17.055 1.00 49.84 89 VAL A O 1
ATOM 735 N N . ALA A 1 90 ? -9.342 8.761 15.204 1.00 49.84 90 ALA A N 1
ATOM 736 C CA . ALA A 1 90 ? -8.073 8.925 15.907 1.00 49.84 90 ALA A CA 1
ATOM 737 C C . ALA A 1 90 ? -8.024 10.244 16.696 1.00 49.84 90 ALA A C 1
ATOM 739 O O . ALA A 1 90 ? -7.552 10.247 17.828 1.00 49.84 90 ALA A O 1
ATOM 740 N N . VAL A 1 91 ? -8.561 11.330 16.126 1.00 46.59 91 VAL A N 1
ATOM 741 C CA . VAL A 1 91 ? -8.688 12.645 16.769 1.00 46.59 91 VAL A CA 1
ATOM 742 C C . VAL A 1 91 ? -9.639 12.574 17.967 1.00 46.59 91 VAL A C 1
ATOM 744 O O . VAL A 1 91 ? -9.210 12.889 19.073 1.00 46.59 91 VAL A O 1
ATOM 747 N N . VAL A 1 92 ? -10.861 12.053 17.796 1.00 44.88 92 VAL A N 1
ATOM 748 C CA . VAL A 1 92 ? -11.841 11.877 18.891 1.00 44.88 92 VAL A CA 1
ATOM 749 C C . VAL A 1 92 ? -11.265 11.025 20.030 1.00 44.88 92 VAL A C 1
ATOM 751 O O . VAL A 1 92 ? -11.363 11.383 21.201 1.00 44.88 92 VAL A O 1
ATOM 754 N N . ILE A 1 93 ? -10.584 9.925 19.699 1.00 47.47 93 ILE A N 1
ATOM 755 C CA . ILE A 1 93 ? -9.902 9.082 20.688 1.00 47.47 93 ILE A CA 1
ATOM 756 C C . ILE A 1 93 ? -8.770 9.855 21.386 1.00 47.47 93 ILE A C 1
ATOM 758 O O . ILE A 1 93 ? -8.616 9.744 22.601 1.00 47.47 93 ILE A O 1
ATOM 762 N N . SER A 1 94 ? -7.989 10.649 20.647 1.00 45.44 94 SER A N 1
ATOM 763 C CA . SER A 1 94 ? -6.865 11.416 21.201 1.00 45.44 94 SER A CA 1
ATOM 764 C C . SER A 1 94 ? -7.288 12.562 22.122 1.00 45.44 94 SER A C 1
ATOM 766 O O . SER A 1 94 ? -6.545 12.891 23.041 1.00 45.44 94 SER A O 1
ATOM 768 N N . GLU A 1 95 ? -8.474 13.138 21.915 1.00 44.78 95 GLU A N 1
ATOM 769 C CA . GLU A 1 95 ? -9.041 14.172 22.790 1.00 44.78 95 GLU A CA 1
ATOM 770 C C . GLU A 1 95 ? -9.563 13.578 24.109 1.00 44.78 95 GLU A C 1
ATOM 772 O O . GLU A 1 95 ? -9.463 14.214 25.156 1.00 44.78 95 GLU A O 1
ATOM 777 N N . SER A 1 96 ? -10.058 12.335 24.078 1.00 42.88 96 SER A N 1
ATOM 778 C CA . SER A 1 96 ? -10.613 11.634 25.250 1.00 42.88 96 SER A CA 1
ATOM 779 C C . SER A 1 96 ? -9.573 10.957 26.163 1.00 42.88 96 SER A C 1
ATOM 781 O O . SER A 1 96 ? -9.899 10.555 27.280 1.00 42.88 96 SER A O 1
ATOM 783 N N . LEU A 1 97 ? -8.313 10.821 25.727 1.00 42.19 97 LEU A N 1
ATOM 784 C CA . LEU A 1 97 ? -7.260 10.121 26.474 1.00 42.19 97 LEU A CA 1
ATOM 785 C C . LEU A 1 97 ? -6.004 10.995 26.642 1.00 42.19 97 LEU A C 1
ATOM 787 O O . LEU A 1 97 ? -5.477 11.514 25.659 1.00 42.19 97 LEU A O 1
ATOM 791 N N . PRO A 1 98 ? -5.440 11.124 27.860 1.00 38.38 98 PRO A N 1
ATOM 792 C CA . PRO A 1 98 ? -4.237 11.917 28.064 1.00 38.38 98 PRO A CA 1
ATOM 793 C C . PRO A 1 98 ? -3.020 11.237 27.418 1.00 38.38 98 PRO A C 1
ATOM 795 O O . PRO A 1 98 ? -2.644 10.129 27.793 1.00 38.38 98 PRO A O 1
ATOM 798 N N . SER A 1 99 ? -2.374 11.953 26.493 1.00 42.31 99 SER A N 1
ATOM 799 C CA . SER A 1 99 ? -1.084 11.621 25.867 1.00 42.31 99 SER A CA 1
ATOM 800 C C . SER A 1 99 ? -1.054 10.318 25.054 1.00 42.31 99 SER A C 1
ATOM 802 O O . SER A 1 99 ? -0.543 9.279 25.478 1.00 42.31 99 SER A O 1
ATOM 804 N N . PHE A 1 100 ? -1.527 10.398 23.810 1.00 39.78 100 PHE A N 1
ATOM 805 C CA . PHE A 1 100 ? -1.238 9.391 22.792 1.00 39.78 100 PHE A CA 1
ATOM 806 C C . PHE A 1 100 ? 0.160 9.643 22.192 1.00 39.78 100 PHE A C 1
ATOM 808 O O . PHE A 1 100 ? 0.326 10.470 21.294 1.00 39.78 100 PHE A O 1
ATOM 815 N N . SER A 1 101 ? 1.198 8.942 22.663 1.00 42.91 101 SER A N 1
ATOM 816 C CA . SER A 1 101 ? 2.546 9.014 22.064 1.00 42.91 101 SER A CA 1
ATOM 817 C C . SER A 1 101 ? 2.650 8.133 20.812 1.00 42.91 101 SER A C 1
ATOM 819 O O . SER A 1 101 ? 3.296 7.088 20.741 1.00 42.91 101 SER A O 1
ATOM 821 N N . GLY A 1 102 ? 1.948 8.582 19.783 1.00 47.12 102 GLY A N 1
ATOM 822 C CA . GLY A 1 102 ? 1.960 8.011 18.443 1.00 47.12 102 GLY A CA 1
ATOM 823 C C . GLY A 1 102 ? 1.606 9.061 17.405 1.00 47.12 102 GLY A C 1
ATOM 824 O O . GLY A 1 102 ? 1.080 8.711 16.353 1.00 47.12 102 GLY A O 1
ATOM 825 N N . THR A 1 103 ? 1.844 10.340 17.720 1.00 52.81 103 THR A N 1
ATOM 826 C CA . THR A 1 103 ? 1.539 11.442 16.812 1.00 52.81 103 THR A CA 1
ATOM 827 C C . THR A 1 103 ? 2.161 11.159 15.449 1.00 52.81 103 THR A C 1
ATOM 829 O O . THR A 1 103 ? 3.263 10.604 15.350 1.00 52.81 103 THR A O 1
ATOM 832 N N . GLU A 1 104 ? 1.466 11.556 14.383 1.00 47.59 104 GLU A N 1
ATOM 833 C CA . GLU A 1 104 ? 2.000 11.533 13.020 1.00 47.59 104 GLU A CA 1
ATOM 834 C C . GLU A 1 104 ? 3.441 12.070 12.991 1.00 47.59 104 GLU A C 1
ATOM 836 O O . GLU A 1 104 ? 4.307 11.511 12.327 1.00 47.59 104 GLU A O 1
ATOM 841 N N . ILE A 1 105 ? 3.726 13.090 13.805 1.00 51.94 105 ILE A N 1
ATOM 842 C CA . ILE A 1 105 ? 5.039 13.709 13.980 1.00 51.94 105 ILE A CA 1
ATOM 843 C C . ILE A 1 105 ? 6.101 12.708 14.461 1.00 51.94 105 ILE A C 1
ATOM 845 O O . ILE A 1 105 ? 7.195 12.682 13.900 1.00 51.94 105 ILE A O 1
ATOM 849 N N . ASP A 1 106 ? 5.826 11.869 15.460 1.00 51.38 106 ASP A N 1
ATOM 850 C CA . ASP A 1 106 ? 6.800 10.898 15.980 1.00 51.38 106 ASP A CA 1
ATOM 851 C C . ASP A 1 106 ? 7.030 9.733 15.019 1.00 51.38 106 ASP A C 1
ATOM 853 O O . ASP A 1 106 ? 8.161 9.261 14.857 1.00 51.38 106 ASP A O 1
ATOM 857 N N . ILE A 1 107 ? 5.974 9.300 14.331 1.00 52.66 107 ILE A N 1
ATOM 858 C CA . ILE A 1 107 ? 6.050 8.273 13.293 1.00 52.66 107 ILE A CA 1
ATOM 859 C C . ILE A 1 107 ? 6.838 8.808 12.091 1.00 52.66 107 ILE A C 1
ATOM 861 O O . ILE A 1 107 ? 7.784 8.162 11.644 1.00 52.66 107 ILE A O 1
ATOM 865 N N . VAL A 1 108 ? 6.541 10.023 11.626 1.00 53.09 108 VAL A N 1
ATOM 866 C CA . VAL A 1 108 ? 7.259 10.706 10.540 1.00 53.09 108 VAL A CA 1
ATOM 867 C C . VAL A 1 108 ? 8.710 10.992 10.926 1.00 53.09 108 VAL A C 1
ATOM 869 O O . VAL A 1 108 ? 9.595 10.786 10.099 1.00 53.09 108 VAL A O 1
ATOM 872 N N . LYS A 1 109 ? 9.007 11.380 12.174 1.00 58.22 109 LYS A N 1
ATOM 873 C CA . LYS A 1 109 ? 10.390 11.525 12.673 1.00 58.22 109 LYS A CA 1
ATOM 874 C C . LYS A 1 109 ? 11.140 10.191 12.657 1.00 58.22 109 LYS A C 1
ATOM 876 O O . LYS A 1 109 ? 12.301 10.148 12.249 1.00 58.22 109 LYS A O 1
ATOM 881 N N . ARG A 1 110 ? 10.502 9.092 13.078 1.00 56.75 110 ARG A N 1
ATOM 882 C CA . ARG A 1 110 ? 11.097 7.740 13.053 1.00 56.75 110 ARG A CA 1
ATOM 883 C C . ARG A 1 110 ? 11.290 7.226 11.623 1.00 56.75 110 ARG A C 1
ATOM 885 O O . ARG A 1 110 ? 12.331 6.646 11.337 1.00 56.75 110 ARG A O 1
ATOM 892 N N . LEU A 1 111 ? 10.353 7.503 10.718 1.00 56.94 111 LEU A N 1
ATOM 893 C CA . LEU A 1 111 ? 10.454 7.188 9.290 1.00 56.94 111 LEU A CA 1
ATOM 894 C C . LEU A 1 111 ? 11.480 8.057 8.558 1.00 56.94 111 LEU A C 1
ATOM 896 O O . LEU A 1 111 ? 12.183 7.568 7.680 1.00 56.94 111 LEU A O 1
ATOM 900 N N . GLY A 1 112 ? 11.630 9.323 8.946 1.00 53.28 112 GLY A N 1
ATOM 901 C CA . GLY A 1 112 ? 12.667 10.218 8.434 1.00 53.28 112 GLY A CA 1
ATOM 902 C C . GLY A 1 112 ? 14.076 9.691 8.709 1.00 53.28 112 GLY A C 1
ATOM 903 O O . GLY A 1 112 ? 14.956 9.844 7.871 1.00 53.28 112 GLY A O 1
ATOM 904 N N . LYS A 1 113 ? 14.269 8.972 9.824 1.00 51.94 113 LYS A N 1
ATOM 905 C CA . LYS A 1 113 ? 15.519 8.249 10.120 1.00 51.94 113 LYS A CA 1
ATOM 906 C C . LYS A 1 113 ? 15.715 6.984 9.267 1.00 51.94 113 LYS A C 1
ATOM 908 O O . LYS A 1 113 ? 16.835 6.496 9.176 1.00 51.94 113 LYS A O 1
ATOM 913 N N . ILE A 1 114 ? 14.652 6.461 8.648 1.00 49.56 114 ILE A N 1
ATOM 914 C CA . ILE A 1 114 ? 14.651 5.255 7.794 1.00 49.56 114 ILE A CA 1
ATOM 915 C C . ILE A 1 114 ? 14.701 5.619 6.296 1.00 49.56 114 ILE A C 1
ATOM 917 O O . ILE A 1 114 ? 15.093 4.788 5.484 1.00 49.56 114 ILE A O 1
ATOM 921 N N . LYS A 1 115 ? 14.394 6.871 5.919 1.00 43.91 115 LYS A N 1
ATOM 922 C CA . LYS A 1 115 ? 14.342 7.384 4.530 1.00 43.91 115 LYS A CA 1
ATOM 923 C C . LYS A 1 115 ? 15.607 7.168 3.679 1.00 43.91 115 LYS A C 1
ATOM 925 O O . LYS A 1 115 ? 15.533 7.348 2.472 1.00 43.91 115 LYS A O 1
ATOM 930 N N . GLY A 1 116 ? 16.739 6.792 4.276 1.00 43.56 116 GLY A N 1
ATOM 931 C CA . GLY A 1 116 ? 17.975 6.437 3.565 1.00 43.56 116 GLY A CA 1
ATOM 932 C C . GLY A 1 116 ? 18.170 4.939 3.289 1.00 43.56 116 GLY A C 1
ATOM 933 O O . GLY A 1 116 ? 19.231 4.558 2.807 1.00 43.56 116 GLY A O 1
ATOM 934 N N . GLN A 1 117 ? 17.210 4.072 3.629 1.00 47.56 117 GLN A N 1
ATOM 935 C CA . GLN A 1 117 ? 17.328 2.621 3.444 1.00 47.56 117 GLN A CA 1
ATOM 936 C C . GLN A 1 117 ? 16.517 2.174 2.221 1.00 47.56 117 GLN A C 1
ATOM 938 O O . GLN A 1 117 ? 15.299 2.046 2.292 1.00 47.56 117 GLN A O 1
ATOM 943 N N . SER A 1 118 ? 17.205 1.928 1.102 1.00 40.28 118 SER A N 1
ATOM 944 C CA . SER A 1 118 ? 16.624 1.447 -0.165 1.00 40.28 118 SER A CA 1
ATOM 945 C C . SER A 1 118 ? 16.135 -0.005 -0.110 1.00 40.28 118 SER A C 1
ATOM 947 O O . SER A 1 118 ? 15.309 -0.412 -0.915 1.00 40.28 118 SER A O 1
ATOM 949 N N . THR A 1 119 ? 16.597 -0.780 0.871 1.00 41.53 119 THR A N 1
ATOM 950 C CA . THR A 1 119 ? 16.202 -2.177 1.086 1.00 41.53 119 THR A CA 1
ATOM 951 C C . THR A 1 119 ? 16.199 -2.475 2.577 1.00 41.53 119 THR A C 1
ATOM 953 O O . THR A 1 119 ? 17.192 -2.225 3.264 1.00 41.53 119 THR A O 1
ATOM 956 N N . ILE A 1 120 ? 15.104 -3.045 3.087 1.00 44.72 120 ILE A N 1
ATOM 957 C CA . ILE A 1 120 ? 15.074 -3.623 4.434 1.00 44.72 120 ILE A CA 1
ATOM 958 C C . ILE A 1 120 ? 15.872 -4.926 4.381 1.00 44.72 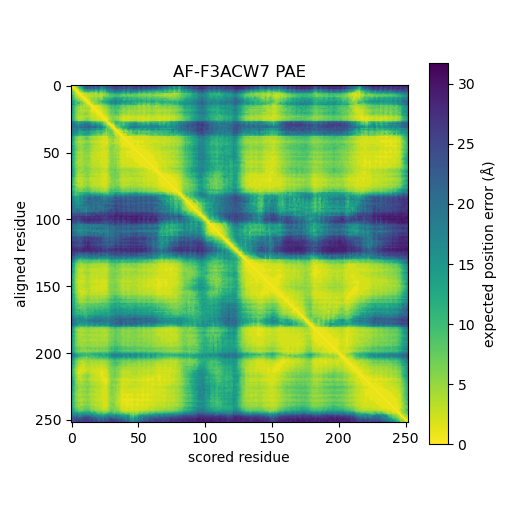120 ILE A C 1
ATOM 960 O O . ILE A 1 120 ? 15.319 -6.004 4.193 1.00 44.72 120 ILE A O 1
ATOM 964 N N . THR A 1 121 ? 17.191 -4.844 4.531 1.00 38.94 121 THR A N 1
ATOM 965 C CA . THR A 1 121 ? 18.018 -6.038 4.707 1.00 38.94 121 THR A CA 1
ATOM 966 C C . THR A 1 121 ? 17.766 -6.588 6.109 1.00 38.94 121 THR A C 1
ATOM 968 O O . THR A 1 121 ? 18.188 -6.026 7.120 1.00 38.94 121 THR A O 1
ATOM 971 N N . THR A 1 122 ? 17.086 -7.729 6.191 1.00 38.34 122 THR A N 1
ATOM 972 C CA . THR A 1 122 ? 16.813 -8.475 7.433 1.00 38.34 122 THR A CA 1
ATOM 973 C C . THR A 1 122 ? 18.069 -9.052 8.107 1.00 38.34 122 THR A C 1
ATOM 975 O O . THR A 1 122 ? 17.964 -9.706 9.143 1.00 38.34 122 THR A O 1
ATOM 978 N N . ASN A 1 123 ? 19.266 -8.794 7.569 1.00 33.38 123 ASN A N 1
ATOM 979 C CA . ASN A 1 123 ? 20.496 -9.508 7.920 1.00 33.38 123 ASN A CA 1
ATOM 980 C C . ASN A 1 123 ? 21.277 -8.934 9.114 1.00 33.38 123 ASN A C 1
ATOM 982 O O . ASN A 1 123 ? 22.242 -9.547 9.561 1.00 33.38 123 ASN A O 1
ATOM 986 N N . THR A 1 124 ? 20.854 -7.815 9.708 1.00 36.03 124 THR A N 1
ATOM 987 C CA . THR A 1 124 ? 21.458 -7.296 10.949 1.00 36.03 124 THR A CA 1
ATOM 988 C C . THR A 1 124 ? 20.471 -7.403 12.117 1.00 36.03 124 THR A C 1
ATOM 990 O O . THR A 1 124 ? 19.543 -6.610 12.272 1.00 36.03 124 THR A O 1
ATOM 993 N N . LYS A 1 125 ? 20.679 -8.419 12.973 1.00 42.72 125 LYS A N 1
ATOM 994 C CA . LYS A 1 125 ? 19.770 -8.870 14.056 1.00 42.72 125 LYS A CA 1
ATOM 995 C C . LYS A 1 125 ? 19.286 -7.778 15.040 1.00 42.72 125 LYS A C 1
ATOM 997 O O . LYS A 1 125 ? 18.286 -7.997 15.720 1.00 42.72 125 LYS A O 1
ATOM 1002 N N . LYS A 1 126 ? 19.951 -6.615 15.131 1.00 41.00 126 LYS A N 1
ATOM 1003 C CA . LYS A 1 126 ? 19.554 -5.483 16.002 1.00 41.00 126 LYS A CA 1
ATOM 1004 C C . LYS A 1 126 ? 18.825 -4.347 15.266 1.00 41.00 126 LYS A C 1
ATOM 1006 O O . LYS A 1 126 ? 17.804 -3.886 15.765 1.00 41.00 126 LYS A O 1
ATOM 1011 N N . SER A 1 127 ? 19.297 -3.908 14.100 1.00 43.94 127 SER A N 1
ATOM 1012 C CA . SER A 1 127 ? 18.684 -2.812 13.323 1.00 43.94 127 SER A CA 1
ATOM 1013 C C . SER A 1 127 ? 17.403 -3.256 12.609 1.00 43.94 127 SER A C 1
ATOM 1015 O O . SER A 1 127 ? 16.403 -2.543 12.664 1.00 43.94 127 SER A O 1
ATOM 1017 N N . GLY A 1 128 ? 17.378 -4.471 12.044 1.00 49.81 128 GLY A N 1
ATOM 1018 C CA . GLY A 1 128 ? 16.194 -5.019 11.371 1.00 49.81 128 GLY A CA 1
ATOM 1019 C C . GLY A 1 128 ? 14.993 -5.201 12.308 1.00 49.81 128 GLY A C 1
ATOM 1020 O O . GLY A 1 128 ? 13.848 -4.980 11.912 1.00 49.81 128 GLY A O 1
ATOM 1021 N N . LYS A 1 129 ? 15.244 -5.519 13.588 1.00 53.91 129 LYS A N 1
ATOM 1022 C CA . LYS A 1 129 ? 14.201 -5.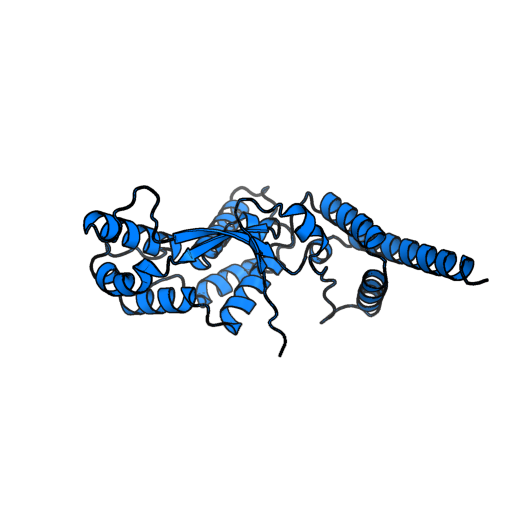620 14.624 1.00 53.91 129 LYS A CA 1
ATOM 1023 C C . LYS A 1 129 ? 13.573 -4.254 14.923 1.00 53.91 129 LYS A C 1
ATOM 1025 O O . LYS A 1 129 ? 12.353 -4.155 15.040 1.00 53.91 129 LYS A O 1
ATOM 1030 N N . THR A 1 130 ? 14.387 -3.202 14.996 1.00 56.06 130 THR A N 1
ATOM 1031 C CA . THR A 1 130 ? 13.923 -1.828 15.239 1.00 56.06 130 THR A CA 1
ATOM 1032 C C . THR A 1 130 ? 13.108 -1.294 14.059 1.00 56.06 130 THR A C 1
ATOM 1034 O O . THR A 1 130 ? 12.011 -0.784 14.274 1.00 56.06 130 THR A O 1
ATOM 1037 N N . THR A 1 131 ? 13.566 -1.489 12.817 1.00 65.06 131 THR A N 1
ATOM 1038 C CA . THR A 1 131 ? 12.831 -1.062 11.612 1.00 65.06 131 THR A CA 1
ATOM 1039 C C . THR A 1 131 ? 11.494 -1.794 11.471 1.00 65.06 131 THR A C 1
ATOM 1041 O O . THR A 1 131 ? 10.466 -1.156 11.248 1.00 65.06 131 THR A O 1
ATOM 1044 N N . LYS A 1 132 ? 11.463 -3.117 11.694 1.00 70.88 132 LYS A N 1
ATOM 1045 C CA . LYS A 1 132 ? 10.218 -3.905 11.651 1.00 70.88 132 LYS A CA 1
ATOM 1046 C C . LYS A 1 132 ? 9.206 -3.448 12.705 1.00 70.88 132 LYS A C 1
ATOM 1048 O O . LYS A 1 132 ? 8.018 -3.362 12.408 1.00 70.88 132 LYS A O 1
ATOM 1053 N N . ASN A 1 133 ? 9.664 -3.119 13.913 1.00 71.62 133 ASN A N 1
ATOM 1054 C CA . ASN A 1 133 ? 8.795 -2.600 14.969 1.00 71.62 133 ASN A CA 1
ATOM 1055 C C . ASN A 1 133 ? 8.223 -1.219 14.619 1.00 71.62 133 ASN A C 1
ATOM 1057 O O . ASN A 1 133 ? 7.044 -0.975 14.865 1.00 71.62 133 ASN A O 1
ATOM 1061 N N . ILE A 1 134 ? 9.027 -0.337 14.014 1.00 72.44 134 ILE A N 1
ATOM 1062 C CA . ILE A 1 134 ? 8.571 0.988 13.572 1.00 72.44 134 ILE A CA 1
ATOM 1063 C C . ILE A 1 134 ? 7.521 0.856 12.466 1.00 72.44 134 ILE A C 1
ATOM 1065 O O . ILE A 1 134 ? 6.464 1.471 12.563 1.00 72.44 134 ILE A O 1
ATOM 1069 N N . LEU A 1 135 ? 7.768 0.023 11.453 1.00 74.75 135 LEU A N 1
ATOM 1070 C CA . LEU A 1 135 ? 6.808 -0.201 10.369 1.00 74.75 135 LEU A CA 1
ATOM 1071 C C . LEU A 1 135 ? 5.533 -0.888 10.855 1.00 74.75 135 LEU A C 1
ATOM 1073 O O . LEU A 1 135 ? 4.448 -0.572 10.382 1.00 74.75 135 LEU A O 1
ATOM 1077 N N . LYS A 1 136 ? 5.639 -1.790 11.834 1.00 83.25 136 LYS A N 1
ATOM 1078 C CA . LYS A 1 136 ? 4.467 -2.393 12.470 1.00 83.25 136 LYS A CA 1
ATOM 1079 C C . LYS A 1 136 ? 3.631 -1.326 13.174 1.00 83.25 136 LYS A C 1
ATOM 1081 O O . LYS A 1 136 ? 2.433 -1.253 12.935 1.00 83.25 136 LYS A O 1
ATOM 1086 N N . ALA A 1 137 ? 4.260 -0.472 13.979 1.00 75.00 137 ALA A N 1
ATOM 1087 C CA . ALA A 1 137 ? 3.564 0.629 14.634 1.00 75.00 137 ALA A CA 1
ATOM 1088 C C . ALA A 1 137 ? 2.953 1.610 13.619 1.00 75.00 137 ALA A C 1
ATOM 1090 O O . ALA A 1 137 ? 1.844 2.086 13.834 1.00 75.00 137 ALA A O 1
ATOM 1091 N N . PHE A 1 138 ? 3.630 1.880 12.498 1.00 78.62 138 PHE A N 1
ATOM 1092 C CA . PHE A 1 138 ? 3.061 2.649 11.389 1.00 78.62 138 PHE A CA 1
ATOM 1093 C C . PHE A 1 138 ? 1.788 1.980 10.858 1.00 78.62 138 PHE A C 1
ATOM 1095 O O . PHE A 1 138 ? 0.727 2.591 10.877 1.00 78.62 138 PHE A O 1
ATOM 1102 N N . CYS A 1 139 ? 1.867 0.708 10.463 1.00 85.12 139 CYS A N 1
ATOM 1103 C CA . CYS A 1 139 ? 0.731 -0.051 9.935 1.00 85.12 139 CYS A CA 1
ATOM 1104 C C . CYS A 1 139 ? -0.471 -0.032 10.887 1.00 85.12 139 CYS A C 1
ATOM 1106 O O . CYS A 1 139 ? -1.595 0.229 10.472 1.00 85.12 139 CYS A O 1
ATOM 1108 N N . GLU A 1 140 ? -0.228 -0.259 12.178 1.00 85.31 140 GLU A N 1
ATOM 1109 C CA . GLU A 1 140 ? -1.274 -0.279 13.201 1.00 85.31 140 GLU A CA 1
ATOM 1110 C C . GLU A 1 140 ? -1.898 1.101 13.463 1.00 85.31 140 GLU A C 1
ATOM 1112 O O . GLU A 1 140 ? -3.067 1.172 13.832 1.00 85.31 140 GLU A O 1
ATOM 1117 N N . ASN A 1 141 ? -1.155 2.194 13.275 1.00 77.75 141 ASN A N 1
ATOM 1118 C CA . ASN A 1 141 ? -1.701 3.548 13.410 1.00 77.75 141 ASN A CA 1
ATOM 1119 C C . ASN A 1 141 ? -2.448 4.010 12.154 1.00 77.75 141 ASN A C 1
ATOM 1121 O O . ASN A 1 141 ? -3.469 4.675 12.270 1.00 77.75 141 ASN A O 1
ATOM 1125 N N . TYR A 1 142 ? -1.987 3.608 10.969 1.00 80.56 142 TYR A N 1
ATOM 1126 C CA . TYR A 1 142 ? -2.654 3.907 9.697 1.00 80.56 142 TYR A CA 1
ATOM 1127 C C . TYR A 1 142 ? -3.728 2.880 9.317 1.00 80.56 142 TYR A C 1
ATOM 1129 O O . TYR A 1 142 ? -4.339 3.003 8.260 1.00 80.56 142 TYR A O 1
ATOM 1137 N N . LEU A 1 143 ? -3.976 1.880 10.173 1.00 86.50 143 LEU A N 1
ATOM 1138 C CA . LEU A 1 143 ? -4.972 0.829 9.955 1.00 86.50 143 LEU A CA 1
ATOM 1139 C C . LEU A 1 143 ? -4.789 0.118 8.607 1.00 86.50 143 LEU A C 1
ATOM 1141 O O . LEU A 1 143 ? -5.747 -0.159 7.885 1.00 86.50 143 LEU A O 1
ATOM 1145 N N . ILE A 1 144 ? -3.545 -0.233 8.293 1.00 88.56 144 ILE A N 1
ATOM 1146 C CA . ILE A 1 144 ? -3.181 -1.014 7.111 1.00 88.56 144 ILE A CA 1
ATOM 1147 C C . ILE A 1 144 ? -2.355 -2.236 7.500 1.00 88.56 144 ILE A C 1
ATOM 1149 O O . ILE A 1 144 ? -1.784 -2.316 8.586 1.00 88.56 144 ILE A O 1
ATOM 1153 N N . SER A 1 145 ? -2.286 -3.216 6.611 1.00 92.50 145 SER A N 1
ATOM 1154 C CA . SER A 1 145 ? -1.410 -4.375 6.770 1.00 92.50 145 SER A CA 1
ATOM 1155 C C . SER A 1 145 ? 0.033 -4.066 6.368 1.00 92.50 145 SER A C 1
ATOM 1157 O O . SER A 1 145 ? 0.296 -3.231 5.505 1.00 92.50 145 SER A O 1
ATOM 1159 N N . MET A 1 146 ? 0.973 -4.816 6.948 1.00 90.06 146 MET A N 1
ATOM 1160 C CA . MET A 1 146 ? 2.374 -4.788 6.522 1.00 90.06 146 MET A CA 1
ATOM 1161 C C . MET A 1 146 ? 2.535 -5.232 5.063 1.00 90.06 146 MET A C 1
ATOM 1163 O O . MET A 1 146 ? 3.357 -4.667 4.351 1.00 90.06 146 MET A O 1
ATOM 1167 N N . GLU A 1 147 ? 1.737 -6.202 4.602 1.00 92.44 147 GLU A N 1
ATOM 1168 C CA . GLU A 1 147 ? 1.781 -6.652 3.205 1.00 92.44 147 GLU A CA 1
ATOM 1169 C C . GLU A 1 147 ? 1.466 -5.520 2.232 1.00 92.44 147 GLU A C 1
ATOM 1171 O O . GLU A 1 147 ? 2.194 -5.362 1.257 1.00 92.44 147 GLU A O 1
ATOM 1176 N N . LEU A 1 148 ? 0.478 -4.669 2.543 1.00 90.94 148 LEU A N 1
ATOM 1177 C CA . LEU A 1 148 ? 0.152 -3.520 1.698 1.00 90.94 148 LEU A CA 1
ATOM 1178 C C . LEU A 1 148 ? 1.362 -2.596 1.510 1.00 90.94 148 LEU A C 1
ATOM 1180 O O . LEU A 1 148 ? 1.605 -2.133 0.401 1.00 90.94 148 LEU A O 1
ATOM 1184 N N . LEU A 1 149 ? 2.161 -2.371 2.559 1.00 88.31 149 LEU A N 1
ATOM 1185 C CA . LEU A 1 149 ? 3.397 -1.590 2.443 1.00 88.31 149 LEU A CA 1
ATOM 1186 C C . LEU A 1 149 ? 4.506 -2.324 1.694 1.00 88.31 149 LEU A C 1
ATOM 1188 O O . LEU A 1 149 ? 5.235 -1.698 0.929 1.00 88.31 149 LEU A O 1
ATOM 1192 N N . GLN A 1 150 ? 4.665 -3.620 1.951 1.00 89.88 150 GLN A N 1
ATOM 1193 C CA . GLN A 1 150 ? 5.773 -4.416 1.428 1.00 89.88 150 GLN A CA 1
ATOM 1194 C C . GLN A 1 150 ? 5.601 -4.808 -0.031 1.00 89.88 150 GLN A C 1
ATOM 1196 O O . GLN A 1 150 ? 6.595 -4.900 -0.731 1.00 89.88 150 GLN A O 1
ATOM 1201 N N . LYS A 1 151 ? 4.369 -5.049 -0.475 1.00 90.31 151 LYS A N 1
ATOM 1202 C CA . LYS A 1 151 ? 4.059 -5.622 -1.791 1.00 90.31 151 LYS A CA 1
ATOM 1203 C C . LYS A 1 151 ? 3.165 -4.718 -2.643 1.00 90.31 151 LYS A C 1
ATOM 1205 O O . LYS A 1 151 ? 2.768 -5.089 -3.745 1.00 90.31 151 LYS A O 1
ATOM 1210 N N . GLY A 1 152 ? 2.744 -3.573 -2.103 1.00 89.12 152 GLY A N 1
ATOM 1211 C CA . GLY A 1 152 ? 1.759 -2.703 -2.744 1.00 89.12 152 GLY A CA 1
ATOM 1212 C C . GLY A 1 152 ? 0.342 -3.291 -2.779 1.00 89.12 152 GLY A C 1
ATOM 1213 O O . GLY A 1 152 ? -0.536 -2.704 -3.399 1.00 89.12 152 GLY A O 1
ATOM 1214 N N . HIS A 1 153 ? 0.089 -4.428 -2.125 1.00 91.44 153 HIS A N 1
ATOM 1215 C CA . HIS A 1 153 ? -1.234 -5.039 -1.990 1.00 91.44 153 HIS A CA 1
ATOM 1216 C C . HIS A 1 153 ? -1.363 -5.754 -0.644 1.00 91.44 153 HIS A C 1
ATOM 1218 O O . HIS A 1 153 ? -0.393 -6.289 -0.113 1.00 91.44 153 HIS A O 1
ATOM 1224 N N . GLY A 1 154 ? -2.559 -5.752 -0.068 1.00 92.25 154 GLY A N 1
ATOM 1225 C CA . GLY A 1 154 ? -2.801 -6.354 1.238 1.00 92.25 154 GLY A CA 1
ATOM 1226 C C . GLY A 1 154 ? -4.148 -5.938 1.800 1.00 92.25 154 GLY A C 1
ATOM 1227 O O . GLY A 1 154 ? -5.098 -5.729 1.057 1.00 92.25 154 GLY A O 1
ATOM 1228 N N . LYS A 1 155 ? -4.234 -5.813 3.122 1.00 91.50 155 LYS A N 1
ATOM 1229 C CA . LYS A 1 155 ? -5.452 -5.398 3.825 1.00 91.50 155 LYS A CA 1
ATOM 1230 C C . LYS A 1 155 ? -5.393 -3.957 4.320 1.00 91.50 155 LYS A C 1
ATOM 1232 O O . LYS A 1 155 ? -4.324 -3.477 4.710 1.00 91.50 155 LYS A O 1
ATOM 1237 N N . ILE A 1 156 ? -6.565 -3.342 4.400 1.00 88.81 156 ILE A N 1
ATOM 1238 C CA . ILE A 1 156 ? -6.877 -2.142 5.179 1.00 88.81 156 ILE A CA 1
ATOM 1239 C C . ILE A 1 156 ? -7.963 -2.480 6.208 1.00 88.81 156 ILE A C 1
ATOM 1241 O O . ILE A 1 156 ? -8.776 -3.384 5.999 1.00 88.81 156 ILE A O 1
ATOM 1245 N N . PHE A 1 157 ? -7.981 -1.758 7.324 1.00 87.81 157 PHE A N 1
ATOM 1246 C CA . PHE A 1 157 ? -8.973 -1.923 8.383 1.00 87.81 157 PHE A CA 1
ATOM 1247 C C . PHE A 1 157 ? -9.874 -0.691 8.416 1.00 87.81 157 PHE A C 1
ATOM 1249 O O . PHE A 1 157 ? -9.463 0.406 8.796 1.00 87.81 157 PHE A O 1
ATOM 1256 N N . VAL A 1 158 ? -11.122 -0.868 7.998 1.00 85.12 158 VAL A N 1
ATOM 1257 C CA . VAL A 1 158 ? -12.111 0.208 7.919 1.00 85.12 158 VAL A CA 1
ATOM 1258 C C . VAL A 1 158 ? -13.020 0.141 9.132 1.00 85.12 158 VAL A C 1
ATOM 1260 O O . VAL A 1 158 ? -13.465 -0.933 9.529 1.00 85.12 158 VAL A O 1
ATOM 1263 N N . LEU A 1 159 ? -13.318 1.295 9.720 1.00 84.19 159 LEU A N 1
ATOM 1264 C CA . LEU A 1 159 ? -14.273 1.352 10.812 1.00 84.19 159 LEU A CA 1
ATOM 1265 C C . LEU A 1 159 ? -15.671 0.962 10.320 1.00 84.19 159 LEU A C 1
ATOM 1267 O O . LEU A 1 159 ? -16.178 1.513 9.340 1.00 84.19 159 LEU A O 1
ATOM 1271 N N . ASN A 1 160 ? -16.313 0.049 11.037 1.00 87.56 160 ASN A N 1
ATOM 1272 C CA . ASN A 1 160 ? -17.708 -0.272 10.821 1.00 87.56 160 ASN A CA 1
ATOM 1273 C C . ASN A 1 160 ? -18.577 0.922 11.234 1.00 87.56 160 ASN A C 1
ATOM 1275 O O . ASN A 1 160 ? -18.699 1.242 12.417 1.00 87.56 160 ASN A O 1
ATOM 1279 N N . ARG A 1 161 ? -19.199 1.574 10.245 1.00 83.06 161 ARG A N 1
ATOM 1280 C CA . ARG A 1 161 ? -20.007 2.784 10.455 1.00 83.06 161 ARG A CA 1
ATOM 1281 C C . ARG A 1 161 ? -21.152 2.572 11.443 1.00 83.06 161 ARG A C 1
ATOM 1283 O O . ARG A 1 161 ? -21.493 3.521 12.135 1.00 83.06 161 ARG A O 1
ATOM 1290 N N . LYS A 1 162 ? -21.677 1.344 11.554 1.00 86.56 162 LYS A N 1
ATOM 1291 C CA . LYS A 1 162 ? -22.732 0.970 12.513 1.00 86.56 162 LYS A CA 1
ATOM 1292 C C . LYS A 1 162 ? -22.381 1.350 13.956 1.00 86.56 162 LYS A C 1
ATOM 1294 O O . LYS A 1 162 ? -23.276 1.673 14.719 1.00 86.56 162 LYS A O 1
ATOM 1299 N N . TYR A 1 163 ? -21.097 1.312 14.313 1.00 86.56 163 TYR A N 1
ATOM 1300 C CA . TYR A 1 163 ? -20.630 1.509 15.687 1.00 86.56 163 TYR A CA 1
ATOM 1301 C C . TYR A 1 163 ? -19.884 2.823 15.897 1.00 86.56 163 TYR A C 1
ATOM 1303 O O . TYR A 1 163 ? -19.335 3.034 16.973 1.00 86.56 163 TYR A O 1
ATOM 1311 N N . LYS A 1 164 ? -19.817 3.690 14.877 1.00 81.62 164 LYS A N 1
ATOM 1312 C CA . LYS A 1 164 ? -19.011 4.916 14.920 1.00 81.62 164 LYS A CA 1
ATOM 1313 C C . LYS A 1 164 ? -19.385 5.797 16.110 1.00 81.62 164 LYS A C 1
ATOM 1315 O O . LYS A 1 164 ? -18.496 6.245 16.827 1.00 81.62 164 LYS A O 1
ATOM 1320 N N . ASP A 1 165 ? -20.679 5.992 16.324 1.00 81.75 165 ASP A N 1
ATOM 1321 C CA . ASP A 1 165 ? -21.179 6.929 17.331 1.00 81.75 165 ASP A CA 1
ATOM 1322 C C . ASP A 1 165 ? -20.994 6.384 18.757 1.00 81.75 165 ASP A C 1
ATOM 1324 O O . ASP A 1 165 ? -20.826 7.151 19.694 1.00 81.75 165 ASP A O 1
ATOM 1328 N N . ASN A 1 166 ? -20.890 5.060 18.923 1.00 84.44 166 ASN A N 1
ATOM 1329 C CA . ASN A 1 166 ? -20.617 4.438 20.221 1.00 84.44 166 ASN A CA 1
ATOM 1330 C C . ASN A 1 166 ? -19.149 4.548 20.657 1.00 84.44 166 ASN A C 1
ATOM 1332 O O . ASN A 1 166 ? -18.829 4.216 21.796 1.00 84.44 166 ASN A O 1
ATOM 1336 N N . ILE A 1 167 ? -18.228 4.921 19.760 1.00 78.94 167 ILE A N 1
ATOM 1337 C CA . ILE A 1 167 ? -16.789 4.916 20.070 1.00 78.94 167 ILE A CA 1
ATOM 1338 C C . ILE A 1 167 ? -16.463 5.933 21.152 1.00 78.94 167 ILE A C 1
ATOM 1340 O O . ILE A 1 167 ? -15.655 5.615 22.017 1.00 78.94 167 ILE A O 1
ATOM 1344 N N . GLN A 1 168 ? -17.076 7.116 21.107 1.00 74.69 168 GLN A N 1
ATOM 1345 C CA . GLN A 1 168 ? -16.792 8.186 22.058 1.00 74.69 168 GLN A CA 1
ATOM 1346 C C . GLN A 1 168 ? -17.198 7.774 23.478 1.00 74.69 168 GLN A C 1
ATOM 1348 O O . GLN A 1 168 ? -16.351 7.755 24.365 1.00 74.69 168 GLN A O 1
ATOM 1353 N N . ASP A 1 169 ? -18.435 7.305 23.647 1.00 77.50 169 ASP A N 1
ATOM 1354 C CA . ASP A 1 169 ? -18.957 6.837 24.938 1.00 77.50 169 ASP A CA 1
ATOM 1355 C C . ASP A 1 169 ? -18.152 5.655 25.500 1.00 77.50 169 ASP A C 1
ATOM 1357 O O . ASP A 1 169 ? -17.951 5.513 26.702 1.00 77.50 169 ASP A O 1
ATOM 1361 N N . VAL A 1 170 ? -17.681 4.767 24.622 1.00 81.25 170 VAL A N 1
ATOM 1362 C CA . VAL A 1 170 ? -16.922 3.582 25.031 1.00 81.25 170 VAL A CA 1
ATOM 1363 C C . VAL A 1 170 ? -15.450 3.902 25.300 1.00 81.25 170 VAL A C 1
ATOM 1365 O O . VAL A 1 170 ? -14.816 3.207 26.097 1.00 81.25 170 VAL A O 1
ATOM 1368 N N . ALA A 1 171 ? -14.885 4.925 24.658 1.00 71.88 171 ALA A N 1
ATOM 1369 C CA . ALA A 1 171 ? -13.484 5.301 24.823 1.00 71.88 171 ALA A CA 1
ATOM 1370 C C . ALA A 1 171 ? -13.170 5.737 26.262 1.00 71.88 171 ALA A C 1
ATOM 1372 O O . ALA A 1 171 ? -12.104 5.392 26.770 1.00 71.88 171 ALA A O 1
ATOM 1373 N N . GLU A 1 172 ? -14.109 6.405 26.936 1.00 71.00 172 GLU A N 1
ATOM 1374 C CA . GLU A 1 172 ? -13.965 6.835 28.336 1.00 71.00 172 GLU A CA 1
ATOM 1375 C C . GLU A 1 172 ? -13.855 5.656 29.317 1.00 71.00 172 GLU A C 1
ATOM 1377 O O . GLU A 1 172 ? -13.181 5.740 30.344 1.00 71.00 172 GLU A O 1
ATOM 1382 N N . GLU A 1 173 ? -14.478 4.528 28.976 1.00 71.75 173 GLU A N 1
ATOM 1383 C CA . GLU A 1 173 ? -14.495 3.308 29.788 1.00 71.75 173 GLU A CA 1
ATOM 1384 C C . GLU A 1 173 ? -13.435 2.287 29.366 1.00 71.75 173 GLU A C 1
ATOM 1386 O O . GLU A 1 173 ? -13.256 1.244 30.005 1.00 71.75 173 GLU A O 1
ATOM 1391 N N . CYS A 1 174 ? -12.705 2.568 28.286 1.00 69.75 174 CYS A N 1
ATOM 1392 C CA . CYS A 1 174 ? -11.587 1.735 27.889 1.00 69.75 174 CYS A CA 1
ATOM 1393 C C . CYS A 1 174 ? -10.474 1.812 28.945 1.00 69.75 174 CYS A C 1
ATOM 1395 O O . CYS A 1 174 ? -10.181 2.887 29.476 1.00 69.75 174 CYS A O 1
ATOM 1397 N N . PRO A 1 175 ? -9.788 0.691 29.238 1.00 64.06 175 PRO A N 1
ATOM 1398 C CA . PRO A 1 175 ? -8.634 0.711 30.125 1.00 64.06 175 PRO A CA 1
ATOM 1399 C C . PRO A 1 175 ? -7.637 1.776 29.670 1.00 64.06 175 PRO A C 1
ATOM 1401 O O . PRO A 1 175 ? -7.315 1.836 28.481 1.00 64.06 175 PRO A O 1
ATOM 1404 N N . LYS A 1 176 ? -7.120 2.577 30.615 1.00 63.25 176 LYS A N 1
ATOM 1405 C CA . LYS A 1 176 ? -6.091 3.581 30.316 1.00 63.25 176 LYS A CA 1
ATOM 1406 C C . LYS A 1 176 ? -4.953 2.914 29.558 1.00 63.25 176 LYS A C 1
ATOM 1408 O O . LYS A 1 176 ? -4.261 2.030 30.072 1.00 63.25 176 LYS A O 1
ATOM 1413 N N . LEU A 1 177 ? -4.801 3.327 28.312 1.00 60.91 177 LEU A N 1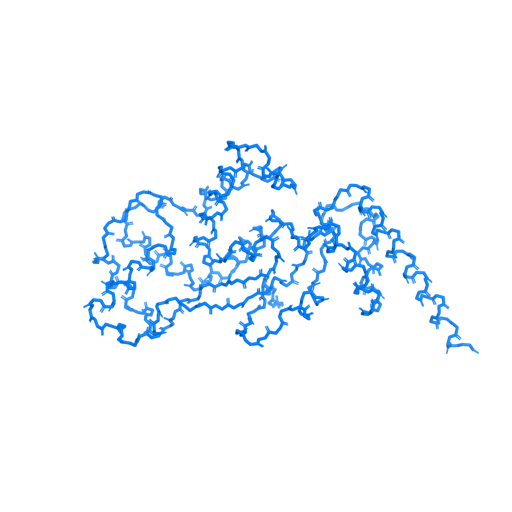
ATOM 1414 C CA . LEU A 1 177 ? -3.797 2.778 27.431 1.00 60.91 177 LEU A CA 1
ATOM 1415 C C . LEU A 1 177 ? -2.420 3.251 27.886 1.00 60.91 177 LEU A C 1
ATOM 1417 O O . LEU A 1 177 ? -2.242 4.384 28.327 1.00 60.91 177 LEU A O 1
ATOM 1421 N N . LYS A 1 178 ? -1.440 2.352 27.814 1.00 57.31 178 LYS A N 1
ATOM 1422 C CA . LYS A 1 178 ? -0.057 2.690 28.151 1.00 57.31 178 LYS A CA 1
ATOM 1423 C C . LYS A 1 178 ? 0.538 3.571 27.056 1.00 57.31 178 LYS A C 1
ATOM 1425 O O . LYS A 1 178 ? 0.127 3.497 25.894 1.00 57.31 178 LYS A O 1
ATOM 1430 N N . GLU A 1 179 ? 1.547 4.350 27.423 1.00 50.19 179 GLU A N 1
ATOM 1431 C CA . GLU A 1 179 ? 2.363 5.105 26.476 1.00 50.19 179 GLU A CA 1
ATOM 1432 C C . GLU A 1 179 ? 2.859 4.193 25.330 1.00 50.19 179 GLU A C 1
ATOM 1434 O O . GLU A 1 179 ? 3.293 3.062 25.567 1.00 50.19 179 GLU A O 1
ATOM 1439 N N . GLY A 1 180 ? 2.751 4.657 24.079 1.00 55.00 180 GLY A N 1
ATOM 1440 C CA . GLY A 1 180 ? 3.112 3.887 22.883 1.00 55.00 180 GLY A CA 1
ATOM 1441 C C . GLY A 1 180 ? 2.044 2.914 22.359 1.00 55.00 180 GLY A C 1
ATOM 1442 O O . GLY A 1 180 ? 2.360 2.063 21.522 1.00 55.00 180 GLY A O 1
ATOM 1443 N N . THR A 1 181 ? 0.795 3.010 22.822 1.00 69.62 181 THR A N 1
ATOM 1444 C CA . THR A 1 181 ? -0.319 2.235 22.248 1.00 69.62 181 THR A CA 1
ATOM 1445 C C . THR A 1 181 ? -0.660 2.726 20.835 1.00 69.62 181 THR A C 1
ATOM 1447 O O . THR A 1 181 ? -0.610 3.916 20.558 1.00 69.62 181 THR A O 1
ATOM 1450 N N . THR A 1 182 ? -0.992 1.810 19.923 1.00 74.00 182 THR A N 1
ATOM 1451 C CA . THR A 1 182 ? -1.353 2.112 18.526 1.00 74.00 182 THR A CA 1
ATOM 1452 C C . THR A 1 182 ? -2.865 2.240 18.342 1.00 74.00 182 THR A C 1
ATOM 1454 O O . THR A 1 182 ? -3.628 1.625 19.092 1.00 74.00 182 THR A O 1
ATOM 1457 N N . LEU A 1 183 ? -3.312 2.983 17.321 1.00 77.75 183 LEU A N 1
ATOM 1458 C CA . LEU A 1 183 ? -4.740 3.171 17.018 1.00 77.75 183 LEU A CA 1
ATOM 1459 C C . LEU A 1 183 ? -5.498 1.840 16.902 1.00 77.75 183 LEU A C 1
ATOM 1461 O O . LEU A 1 183 ? -6.553 1.671 17.511 1.00 77.75 183 LEU A O 1
ATOM 1465 N N . LEU A 1 184 ? -4.934 0.858 16.189 1.00 84.38 184 LEU A N 1
ATOM 1466 C CA . LEU A 1 184 ? -5.521 -0.479 16.072 1.00 84.38 184 LEU A CA 1
ATOM 1467 C C . LEU A 1 184 ? -5.788 -1.128 17.437 1.00 84.38 184 LEU A C 1
ATOM 1469 O O . LEU A 1 184 ? -6.832 -1.747 17.635 1.00 84.38 184 LEU A O 1
ATOM 1473 N N . ASN A 1 185 ? -4.851 -1.008 18.380 1.00 81.25 185 ASN A N 1
ATOM 1474 C CA . ASN A 1 185 ? -5.001 -1.593 19.711 1.00 81.25 185 ASN A CA 1
ATOM 1475 C C . ASN A 1 185 ? -6.048 -0.853 20.552 1.00 81.25 185 ASN A C 1
ATOM 1477 O O . ASN A 1 185 ? -6.731 -1.493 21.357 1.00 81.25 185 ASN A O 1
ATOM 1481 N N . VAL A 1 186 ? -6.228 0.453 20.330 1.00 78.75 186 VAL A N 1
ATOM 1482 C CA . VAL A 1 186 ? -7.332 1.204 20.943 1.00 78.75 186 VAL A CA 1
ATOM 1483 C C . VAL A 1 186 ? -8.662 0.690 20.440 1.00 78.75 186 VAL A C 1
ATOM 1485 O O . VAL A 1 186 ? -9.494 0.281 21.237 1.00 78.75 186 VAL A O 1
ATOM 1488 N N . LEU A 1 187 ? -8.834 0.625 19.120 1.00 84.56 187 LEU A N 1
ATOM 1489 C CA . LEU A 1 187 ? -10.088 0.192 18.511 1.00 84.56 187 LEU A CA 1
ATOM 1490 C C . LEU A 1 187 ? -10.429 -1.248 18.913 1.00 84.56 187 LEU A C 1
ATOM 1492 O O . LEU A 1 187 ? -11.570 -1.539 19.251 1.00 84.56 187 LEU A O 1
ATOM 1496 N N . LYS A 1 188 ? -9.432 -2.134 19.014 1.00 87.25 188 LYS A N 1
ATOM 1497 C CA . LYS A 1 188 ? -9.626 -3.481 19.578 1.00 87.25 188 LYS A CA 1
ATOM 1498 C C . LYS A 1 188 ? -10.051 -3.471 21.048 1.00 87.25 188 LYS A C 1
ATOM 1500 O O . LYS A 1 188 ? -10.733 -4.394 21.485 1.00 87.25 188 LYS A O 1
ATOM 1505 N N . SER A 1 189 ? -9.628 -2.480 21.826 1.00 84.31 189 SER A N 1
ATOM 1506 C CA . SER A 1 189 ? -10.055 -2.319 23.220 1.00 84.31 189 SER A CA 1
ATOM 1507 C C . SER A 1 189 ? -11.488 -1.789 23.294 1.00 84.31 189 SER A C 1
ATOM 1509 O O . SER A 1 189 ? -12.295 -2.380 24.009 1.00 84.31 189 SER A O 1
ATOM 1511 N N . CYS A 1 190 ? -11.841 -0.791 22.476 1.00 86.12 190 CYS A N 1
ATOM 1512 C CA . CYS A 1 190 ? -13.218 -0.312 22.338 1.00 86.12 190 CYS A CA 1
ATOM 1513 C C . CYS A 1 190 ? -14.158 -1.447 21.922 1.00 86.12 190 CYS A C 1
ATOM 1515 O O . CYS A 1 190 ? -15.204 -1.634 22.532 1.00 86.12 190 CYS A O 1
ATOM 1517 N N . GLU A 1 191 ? -13.767 -2.265 20.942 1.00 90.00 191 GLU A N 1
ATOM 1518 C CA . GLU A 1 191 ? -14.562 -3.411 20.496 1.00 90.00 191 GLU A CA 1
ATOM 1519 C C . GLU A 1 191 ? -14.835 -4.406 21.635 1.00 90.00 191 GLU A C 1
ATOM 1521 O O . GLU A 1 191 ? -15.950 -4.912 21.761 1.00 90.00 191 GLU A O 1
ATOM 1526 N N . LYS A 1 192 ? -13.844 -4.672 22.498 1.00 89.12 192 LYS A N 1
ATOM 1527 C CA . LYS A 1 192 ? -14.032 -5.547 23.667 1.00 89.12 192 LYS A CA 1
ATOM 1528 C C . LYS A 1 192 ? -15.065 -4.979 24.635 1.00 89.12 192 LYS A C 1
ATOM 1530 O O . LYS A 1 192 ? -15.938 -5.726 25.070 1.00 89.12 192 LYS A O 1
ATOM 1535 N N . VAL A 1 193 ? -14.989 -3.685 24.943 1.00 89.25 193 VAL A N 1
ATOM 1536 C CA . VAL A 1 193 ? -15.960 -3.023 25.829 1.00 89.25 193 VAL A CA 1
ATOM 1537 C C . VAL A 1 193 ? -17.349 -2.994 25.180 1.00 89.25 193 VAL A C 1
ATOM 1539 O O . VAL A 1 193 ? -18.337 -3.331 25.827 1.00 89.25 193 VAL A O 1
ATOM 1542 N N . MET A 1 194 ? -17.443 -2.708 23.878 1.00 91.25 194 MET A N 1
ATOM 1543 C CA . MET A 1 194 ? -18.704 -2.767 23.126 1.00 91.25 194 MET A CA 1
ATOM 1544 C C . MET A 1 194 ? -19.346 -4.157 23.166 1.00 91.25 194 MET A C 1
ATOM 1546 O O . MET A 1 194 ? -20.563 -4.263 23.311 1.00 91.25 194 MET A O 1
ATOM 1550 N N . LYS A 1 195 ? -18.547 -5.226 23.069 1.00 91.69 195 LYS A N 1
ATOM 1551 C CA . LYS A 1 195 ? -19.026 -6.609 23.209 1.00 91.69 195 LYS A CA 1
ATOM 1552 C C . LYS A 1 195 ? -19.519 -6.899 24.627 1.00 91.69 195 LYS A C 1
ATOM 1554 O O . LYS A 1 195 ? -20.589 -7.470 24.788 1.00 91.69 195 LYS A O 1
ATOM 1559 N N . GLN A 1 196 ? -18.794 -6.455 25.654 1.00 90.69 196 GLN A N 1
ATOM 1560 C CA . GLN A 1 196 ? -19.216 -6.600 27.057 1.00 90.69 196 GLN A CA 1
ATOM 1561 C C . GLN A 1 196 ? -20.533 -5.872 27.355 1.00 90.69 196 GLN A C 1
ATOM 1563 O O . GLN A 1 196 ? -21.344 -6.356 28.139 1.00 90.69 196 GLN A O 1
ATOM 1568 N N . LYS A 1 197 ? -20.765 -4.733 26.697 1.00 90.25 197 LYS A N 1
ATOM 1569 C CA . LYS A 1 197 ? -21.994 -3.940 26.807 1.00 90.25 197 LYS A CA 1
ATOM 1570 C C . LYS A 1 197 ? -23.137 -4.411 25.904 1.00 90.25 197 LYS A C 1
ATOM 1572 O O . LYS A 1 197 ? -24.173 -3.757 25.871 1.00 90.25 197 LYS A O 1
ATOM 1577 N N . ASN A 1 198 ? -22.965 -5.507 25.163 1.00 90.88 198 ASN A N 1
ATOM 1578 C CA . ASN A 1 198 ? -23.933 -5.982 24.168 1.00 90.88 198 ASN A CA 1
ATOM 1579 C C . ASN A 1 198 ? -24.291 -4.927 23.096 1.00 90.88 198 ASN A C 1
ATOM 1581 O O . ASN A 1 198 ? -25.388 -4.950 22.546 1.00 90.88 198 ASN A O 1
ATOM 1585 N N . ILE A 1 199 ? -23.372 -4.008 22.778 1.00 91.62 199 ILE A N 1
ATOM 1586 C CA . ILE A 1 199 ? -23.502 -3.083 21.637 1.00 91.62 199 ILE A CA 1
ATOM 1587 C C . ILE A 1 199 ? -23.190 -3.837 20.339 1.00 91.62 199 ILE A C 1
ATOM 1589 O O . ILE A 1 199 ? -23.901 -3.718 19.343 1.00 91.62 199 ILE A O 1
ATOM 1593 N N . ILE A 1 200 ? -22.131 -4.651 20.366 1.00 92.06 200 ILE A N 1
ATOM 1594 C CA . ILE A 1 200 ? -21.807 -5.609 19.306 1.00 92.06 200 ILE A CA 1
ATOM 1595 C C . ILE A 1 200 ? -22.279 -6.981 19.776 1.00 92.06 200 ILE A C 1
ATOM 1597 O O . ILE A 1 200 ? -21.719 -7.529 20.724 1.00 92.06 200 ILE A O 1
ATOM 1601 N N . THR A 1 201 ? -23.295 -7.530 19.113 1.00 87.81 201 THR A N 1
ATOM 1602 C CA . THR A 1 201 ? -23.945 -8.788 19.522 1.00 87.81 201 THR A CA 1
ATOM 1603 C C . THR A 1 201 ? -23.731 -9.926 18.530 1.00 87.81 201 THR A C 1
ATOM 1605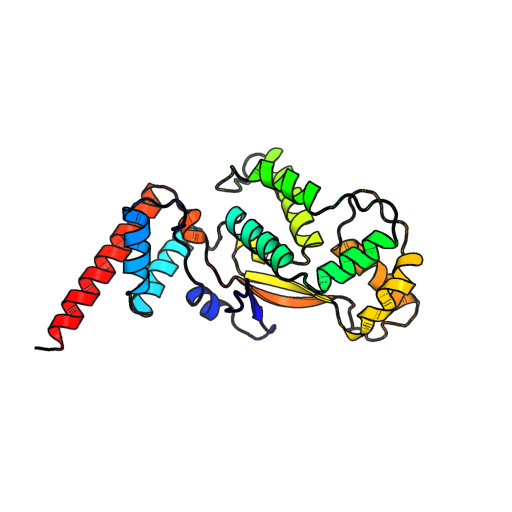 O O . THR A 1 201 ? -23.763 -11.091 18.922 1.00 87.81 201 THR A O 1
ATOM 1608 N N . GLY A 1 202 ? -23.476 -9.629 17.252 1.00 85.62 202 GLY A N 1
ATOM 1609 C CA . GLY A 1 202 ? -23.223 -10.660 16.251 1.00 85.62 202 GLY A CA 1
ATOM 1610 C C . GLY A 1 202 ? -21.847 -11.315 16.409 1.00 85.62 202 GLY A C 1
ATOM 1611 O O . GLY A 1 202 ? -20.832 -10.632 16.524 1.00 85.62 202 GLY A O 1
ATOM 1612 N N . ALA A 1 203 ? -21.789 -12.648 16.320 1.00 79.31 203 ALA A N 1
ATOM 1613 C CA . ALA A 1 203 ? -20.535 -13.410 16.401 1.00 79.31 203 ALA A CA 1
ATOM 1614 C C . ALA A 1 203 ? -19.519 -13.040 15.299 1.00 79.31 203 ALA A C 1
ATOM 1616 O O . ALA A 1 203 ? -18.312 -13.098 15.523 1.00 79.31 203 ALA A O 1
ATOM 1617 N N . ASN A 1 204 ? -20.015 -12.612 14.134 1.00 82.56 204 ASN A N 1
ATOM 1618 C CA . ASN A 1 204 ? -19.209 -12.164 12.994 1.00 82.56 204 ASN A CA 1
ATOM 1619 C C . ASN A 1 204 ? -19.133 -10.633 12.878 1.00 82.56 204 ASN A C 1
ATOM 1621 O O . ASN A 1 204 ? -18.559 -10.114 11.922 1.00 82.56 204 ASN A O 1
ATOM 1625 N N . GLU A 1 205 ? -19.731 -9.898 13.819 1.00 90.06 205 GLU A N 1
ATOM 1626 C CA . GLU A 1 205 ? -19.681 -8.443 13.823 1.00 90.06 205 GLU A CA 1
ATOM 1627 C C . GLU A 1 205 ? -18.420 -7.954 14.543 1.00 90.06 205 GLU A C 1
ATOM 1629 O O . GLU A 1 205 ? -18.018 -8.448 15.600 1.00 90.06 205 GLU A O 1
ATOM 1634 N N . SER A 1 206 ? -17.788 -6.953 13.941 1.00 91.00 206 SER A N 1
ATOM 1635 C CA . SER A 1 206 ? -16.553 -6.345 14.421 1.00 91.00 206 SER A CA 1
ATOM 1636 C C . SER A 1 206 ? -16.642 -4.832 14.269 1.00 91.00 206 SER A C 1
ATOM 1638 O O . SER A 1 206 ? -17.310 -4.322 13.358 1.00 91.00 206 SER A O 1
ATOM 1640 N N . LEU A 1 207 ? -15.944 -4.121 15.156 1.00 89.88 207 LEU A N 1
ATOM 1641 C CA . LEU A 1 207 ? -15.752 -2.678 15.045 1.00 89.88 207 LEU A CA 1
ATOM 1642 C C . LEU A 1 207 ? -14.893 -2.333 13.823 1.00 89.88 207 LEU A C 1
ATOM 1644 O O . LEU A 1 207 ? -15.104 -1.304 13.186 1.00 89.88 207 LEU A O 1
ATOM 1648 N N . LEU A 1 208 ? -13.946 -3.206 13.476 1.00 89.75 208 LEU A N 1
ATOM 1649 C CA . LEU A 1 208 ? -13.081 -3.067 12.310 1.00 89.75 208 LEU A CA 1
ATOM 1650 C C . LEU A 1 208 ? -13.411 -4.126 11.262 1.00 89.75 208 LEU A C 1
ATOM 1652 O O . LEU A 1 208 ? -13.371 -5.327 11.534 1.00 89.75 208 LEU A O 1
ATOM 1656 N N . ILE A 1 209 ? -13.693 -3.668 10.048 1.00 88.75 209 ILE A N 1
ATOM 1657 C CA . ILE A 1 209 ? -13.917 -4.499 8.871 1.00 88.75 209 ILE A CA 1
ATOM 1658 C C . ILE A 1 209 ? -12.603 -4.586 8.102 1.00 88.75 209 ILE A C 1
ATOM 1660 O O . ILE A 1 209 ? -12.028 -3.570 7.709 1.00 88.75 209 ILE A O 1
ATOM 1664 N N . GLU A 1 210 ? -12.136 -5.810 7.875 1.00 90.19 210 GLU A N 1
ATOM 1665 C CA . GLU A 1 210 ? -11.003 -6.066 6.990 1.00 90.19 210 GLU A CA 1
ATOM 1666 C C . GLU A 1 210 ? -11.445 -5.992 5.533 1.00 90.19 210 GLU A C 1
ATOM 1668 O O . GLU A 1 210 ? -12.376 -6.695 5.129 1.00 90.19 210 GLU A O 1
ATOM 1673 N N . LYS A 1 211 ? -10.732 -5.193 4.742 1.00 88.69 211 LYS A N 1
ATOM 1674 C CA . LYS A 1 211 ? -10.913 -5.106 3.294 1.00 88.69 211 LYS A CA 1
ATOM 1675 C C . LYS A 1 211 ? -9.582 -5.285 2.590 1.00 88.69 211 LYS A C 1
ATOM 1677 O O . LYS A 1 211 ? -8.550 -4.892 3.136 1.00 88.69 211 LYS A O 1
ATOM 1682 N N . TYR A 1 212 ? -9.596 -5.892 1.411 1.00 90.50 212 TYR A N 1
ATOM 1683 C CA . TYR A 1 212 ? -8.391 -5.988 0.598 1.00 90.50 212 TYR A CA 1
ATOM 1684 C C . TYR A 1 212 ? -8.183 -4.674 -0.152 1.00 90.50 212 TYR A C 1
ATOM 1686 O O . TYR A 1 212 ? -9.119 -3.905 -0.343 1.00 90.50 212 TYR A O 1
ATOM 1694 N N . ALA A 1 213 ? -6.942 -4.364 -0.499 1.00 89.25 213 ALA A N 1
ATOM 1695 C CA . ALA A 1 213 ? -6.603 -3.164 -1.238 1.00 89.25 213 ALA A CA 1
ATOM 1696 C C . ALA A 1 213 ? -5.314 -3.352 -2.038 1.00 89.25 213 ALA A C 1
ATOM 1698 O O . ALA A 1 213 ? -4.413 -4.090 -1.626 1.00 89.25 213 ALA A O 1
ATOM 1699 N N . VAL A 1 214 ? -5.216 -2.630 -3.151 1.00 90.94 214 VAL A N 1
ATOM 1700 C CA . VAL A 1 214 ? -4.023 -2.544 -4.006 1.00 90.94 214 VAL A CA 1
ATOM 1701 C C . VAL A 1 214 ? -3.652 -1.079 -4.174 1.00 90.94 214 VAL A C 1
ATOM 1703 O O . VAL A 1 214 ? -4.518 -0.264 -4.467 1.00 90.94 214 VAL A O 1
ATOM 1706 N N . MET A 1 215 ? -2.382 -0.721 -3.996 1.00 89.75 215 MET A N 1
ATOM 1707 C CA . MET A 1 215 ? -1.898 0.638 -4.237 1.00 89.75 215 MET A CA 1
ATOM 1708 C C . MET A 1 215 ? -1.990 0.986 -5.720 1.00 89.75 215 MET A C 1
ATOM 1710 O O . MET A 1 215 ? -1.481 0.250 -6.561 1.00 89.75 215 MET A O 1
ATOM 1714 N N . THR A 1 216 ? -2.565 2.144 -6.042 1.00 88.88 216 THR A N 1
ATOM 1715 C CA . THR A 1 216 ? -2.776 2.591 -7.434 1.00 88.88 216 THR A CA 1
ATOM 1716 C C . THR A 1 216 ? -1.474 2.903 -8.167 1.00 88.88 216 THR A C 1
ATOM 1718 O O . THR A 1 216 ? -1.423 2.889 -9.398 1.00 88.88 216 THR A O 1
ATOM 1721 N N . LYS A 1 217 ? -0.402 3.174 -7.418 1.00 89.12 217 LYS A N 1
ATOM 1722 C CA . LYS A 1 217 ? 0.940 3.409 -7.946 1.00 89.12 217 LYS A CA 1
ATOM 1723 C C . LYS A 1 217 ? 1.886 2.281 -7.588 1.00 89.12 217 LYS A C 1
ATOM 1725 O O . LYS A 1 217 ? 1.780 1.699 -6.508 1.00 89.12 217 LYS A O 1
ATOM 1730 N N . ASN A 1 218 ? 2.818 2.012 -8.490 1.00 89.56 218 ASN A N 1
ATOM 1731 C CA . ASN A 1 218 ? 3.868 1.020 -8.339 1.00 89.56 218 ASN A CA 1
ATOM 1732 C C . ASN A 1 218 ? 5.229 1.718 -8.203 1.00 89.56 218 ASN A C 1
ATOM 1734 O O . ASN A 1 218 ? 5.645 2.445 -9.103 1.00 89.56 218 ASN A O 1
ATOM 1738 N N . GLY A 1 219 ? 5.893 1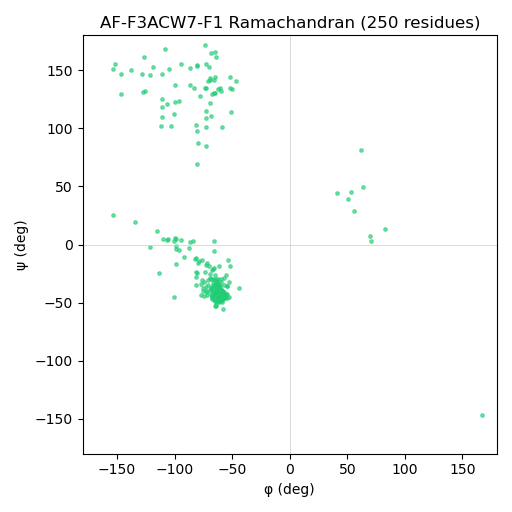.517 -7.060 1.00 89.12 219 GLY A N 1
ATOM 1739 C CA . GLY A 1 219 ? 7.202 2.088 -6.753 1.00 89.12 219 GLY A CA 1
ATOM 1740 C C . GLY A 1 219 ? 8.372 1.128 -6.987 1.00 89.12 219 GLY A C 1
ATOM 1741 O O . GLY A 1 219 ? 9.503 1.488 -6.660 1.00 89.12 219 GLY A O 1
ATOM 1742 N N . GLN A 1 220 ? 8.140 -0.072 -7.531 1.00 90.62 220 GLN A N 1
ATOM 1743 C CA . GLN A 1 220 ? 9.151 -1.123 -7.682 1.00 90.62 220 GLN A CA 1
ATOM 1744 C C . GLN A 1 220 ? 10.364 -0.650 -8.482 1.00 90.62 220 GLN A C 1
ATOM 1746 O O . GLN A 1 220 ? 11.496 -0.829 -8.034 1.00 90.62 220 GLN A O 1
ATOM 1751 N N . TYR A 1 221 ? 10.140 0.055 -9.598 1.00 91.44 221 TYR A N 1
ATOM 1752 C CA . TYR A 1 221 ? 11.223 0.620 -10.410 1.00 91.44 221 TYR A CA 1
ATOM 1753 C C . TYR A 1 221 ? 12.171 1.515 -9.588 1.00 91.44 221 TYR A C 1
ATOM 1755 O O . TYR A 1 221 ? 13.388 1.490 -9.777 1.00 91.44 221 TYR A O 1
ATOM 1763 N N . LEU A 1 222 ? 11.647 2.261 -8.612 1.00 87.56 222 LEU A N 1
ATOM 1764 C CA . LEU A 1 222 ? 12.448 3.131 -7.744 1.00 87.56 222 LEU A CA 1
ATOM 1765 C C . LEU A 1 222 ? 13.341 2.351 -6.779 1.00 87.56 222 LEU A C 1
ATOM 1767 O O . LEU A 1 222 ? 14.356 2.877 -6.326 1.00 87.56 222 LEU A O 1
ATOM 1771 N N . GLY A 1 223 ? 12.957 1.118 -6.442 1.00 84.94 223 GLY A N 1
ATOM 1772 C CA . GLY A 1 223 ? 13.740 0.212 -5.603 1.00 84.94 223 GLY A CA 1
ATOM 1773 C C . GLY A 1 223 ? 14.894 -0.479 -6.335 1.00 84.94 223 GLY A C 1
ATOM 1774 O O . GLY A 1 223 ? 15.781 -1.022 -5.678 1.00 84.94 223 GLY A O 1
ATOM 1775 N N . LEU A 1 224 ? 14.912 -0.447 -7.671 1.00 87.69 224 LEU A N 1
ATOM 1776 C CA . LEU A 1 224 ? 15.949 -1.092 -8.472 1.00 87.69 224 LEU A CA 1
ATOM 1777 C C . LEU A 1 224 ? 17.305 -0.393 -8.324 1.00 87.69 224 LEU A C 1
ATOM 1779 O O . LEU A 1 224 ? 17.410 0.837 -8.268 1.00 87.69 224 LEU A O 1
ATOM 1783 N N . ASN A 1 225 ? 18.372 -1.191 -8.324 1.00 87.25 225 ASN A N 1
ATOM 1784 C CA . ASN A 1 225 ? 19.732 -0.666 -8.384 1.00 87.25 225 ASN A CA 1
ATOM 1785 C C . ASN A 1 225 ? 20.074 -0.138 -9.794 1.00 87.25 225 ASN A C 1
ATOM 1787 O O . ASN A 1 225 ? 19.332 -0.335 -10.754 1.00 87.25 225 ASN A O 1
ATOM 1791 N N . LYS A 1 226 ? 21.227 0.528 -9.935 1.00 88.25 226 LYS A N 1
ATOM 1792 C CA . LYS A 1 226 ? 21.640 1.173 -11.194 1.00 88.25 226 LYS A CA 1
ATOM 1793 C C . LYS A 1 226 ? 21.681 0.215 -12.392 1.00 88.25 226 LYS A C 1
ATOM 1795 O O . LYS A 1 226 ? 21.233 0.588 -13.471 1.00 88.25 226 LYS A O 1
ATOM 1800 N N . GLU A 1 227 ? 22.216 -0.990 -12.222 1.00 90.56 227 GLU A N 1
ATOM 1801 C CA . GLU A 1 227 ? 22.353 -1.948 -13.328 1.00 90.56 227 GLU A CA 1
ATOM 1802 C C . GLU A 1 227 ? 21.010 -2.591 -13.688 1.00 90.56 227 GLU A C 1
ATOM 1804 O O . GLU A 1 227 ? 20.692 -2.733 -14.866 1.00 90.56 227 GLU A O 1
ATOM 1809 N N . GLN A 1 228 ? 20.173 -2.880 -12.689 1.00 92.25 228 GLN A N 1
ATOM 1810 C CA . GLN A 1 228 ? 18.796 -3.327 -12.907 1.00 92.25 228 GLN A CA 1
ATOM 1811 C C . GLN A 1 228 ? 17.976 -2.272 -13.660 1.00 92.25 228 GLN A C 1
ATOM 1813 O O . GLN A 1 228 ? 17.307 -2.605 -14.636 1.00 92.25 228 GLN A O 1
ATOM 1818 N N . LYS A 1 229 ? 18.075 -0.994 -13.265 1.00 91.75 229 LYS A N 1
ATOM 1819 C CA . LYS A 1 229 ? 17.414 0.114 -13.972 1.00 91.75 229 LYS A CA 1
ATOM 1820 C C . LYS A 1 229 ? 17.863 0.201 -15.427 1.00 91.75 229 LYS A C 1
ATOM 1822 O O . LYS A 1 229 ? 17.017 0.281 -16.304 1.00 91.75 229 LYS A O 1
ATOM 1827 N N . LYS A 1 230 ? 19.168 0.110 -15.710 1.00 90.88 230 LYS A N 1
ATOM 1828 C CA . LYS A 1 230 ? 19.672 0.086 -17.097 1.00 90.88 230 LYS A CA 1
ATOM 1829 C C . LYS A 1 230 ? 19.077 -1.060 -17.914 1.00 90.88 230 LYS A C 1
ATOM 1831 O O . LYS A 1 230 ? 18.660 -0.837 -19.044 1.00 90.88 230 LYS A O 1
ATOM 1836 N N . ALA A 1 231 ? 19.025 -2.269 -17.354 1.00 92.94 231 ALA A N 1
ATOM 1837 C CA . ALA A 1 231 ? 18.459 -3.425 -18.045 1.00 92.94 231 ALA A CA 1
ATOM 1838 C C . ALA A 1 231 ? 16.969 -3.224 -18.368 1.00 92.94 231 ALA A C 1
ATOM 1840 O O . ALA A 1 231 ? 16.540 -3.478 -19.493 1.00 92.94 231 ALA A O 1
ATOM 1841 N N . VAL A 1 232 ? 16.198 -2.709 -17.406 1.00 95.12 232 VAL A N 1
ATOM 1842 C CA . VAL A 1 232 ? 14.780 -2.370 -17.598 1.00 95.12 232 VAL A CA 1
ATOM 1843 C C . VAL A 1 232 ? 14.607 -1.265 -18.643 1.00 95.12 232 VAL A C 1
ATOM 1845 O O . VAL A 1 232 ? 13.753 -1.385 -19.517 1.00 95.12 232 VAL A O 1
ATOM 1848 N N . ASN A 1 233 ? 15.441 -0.225 -18.609 1.00 94.25 233 ASN A N 1
ATOM 1849 C CA . ASN A 1 233 ? 15.392 0.879 -19.568 1.00 94.25 233 ASN A CA 1
ATOM 1850 C C . ASN A 1 233 ? 15.669 0.393 -20.995 1.00 94.25 233 ASN A C 1
ATOM 1852 O O . ASN A 1 233 ? 14.869 0.663 -21.886 1.00 94.25 233 ASN A O 1
ATOM 1856 N N . HIS A 1 234 ? 16.717 -0.413 -21.194 1.00 93.81 234 HIS A N 1
ATOM 1857 C CA . HIS A 1 234 ? 16.998 -1.026 -22.494 1.00 93.81 234 HIS A CA 1
ATOM 1858 C C . HIS A 1 234 ? 15.845 -1.913 -22.979 1.00 93.81 234 HIS A C 1
ATOM 1860 O O . HIS A 1 234 ? 15.540 -1.929 -24.170 1.00 93.81 234 HIS A O 1
ATOM 1866 N N . LEU A 1 235 ? 15.185 -2.660 -22.085 1.00 95.88 235 LEU A N 1
ATOM 1867 C CA . LEU A 1 235 ? 14.005 -3.440 -22.460 1.00 95.88 235 LEU A CA 1
ATOM 1868 C C . LEU A 1 235 ? 12.877 -2.526 -22.957 1.00 95.88 235 LEU A C 1
ATOM 1870 O O . LEU A 1 235 ? 12.309 -2.796 -24.012 1.00 95.88 235 LEU A O 1
ATOM 1874 N N . ILE A 1 236 ? 12.570 -1.451 -22.227 1.00 96.44 236 ILE A N 1
ATOM 1875 C CA . ILE A 1 236 ? 11.531 -0.480 -22.602 1.00 96.44 236 ILE A CA 1
ATOM 1876 C C . ILE A 1 236 ? 11.840 0.136 -23.972 1.00 96.44 236 ILE A C 1
ATOM 1878 O O . ILE A 1 236 ? 10.968 0.163 -24.840 1.00 96.44 236 ILE A O 1
ATOM 1882 N N . GLU A 1 237 ? 13.077 0.579 -24.192 1.00 95.25 237 GLU A N 1
ATOM 1883 C CA . GLU A 1 237 ? 13.530 1.164 -25.461 1.00 95.25 237 GLU A CA 1
ATOM 1884 C C . GLU A 1 237 ? 13.425 0.174 -26.628 1.00 95.25 237 GLU A C 1
ATOM 1886 O O . GLU A 1 237 ? 12.935 0.524 -27.706 1.00 95.25 237 GLU A O 1
ATOM 1891 N N . ASN A 1 238 ? 13.839 -1.077 -26.413 1.00 95.25 238 ASN A N 1
ATOM 1892 C CA . ASN A 1 238 ? 13.780 -2.124 -27.430 1.00 95.25 238 ASN A CA 1
ATOM 1893 C C . ASN A 1 238 ? 12.339 -2.507 -27.774 1.00 95.25 238 ASN A C 1
ATOM 1895 O O . ASN A 1 238 ? 12.005 -2.619 -28.954 1.00 95.25 238 ASN A O 1
ATOM 1899 N N . LEU A 1 239 ? 11.476 -2.677 -26.767 1.00 96.25 239 LEU A N 1
ATOM 1900 C CA . LEU A 1 239 ? 10.057 -2.973 -26.974 1.00 96.25 239 LEU A CA 1
ATOM 1901 C C . LEU A 1 239 ? 9.352 -1.824 -27.692 1.00 96.25 239 LEU A C 1
ATOM 1903 O O . LEU A 1 239 ? 8.558 -2.069 -28.598 1.00 96.25 239 LEU A O 1
ATOM 1907 N N . HIS A 1 240 ? 9.668 -0.578 -27.336 1.00 95.62 240 HIS A N 1
ATOM 1908 C CA . HIS A 1 240 ? 9.103 0.596 -27.998 1.00 95.62 240 HIS A CA 1
ATOM 1909 C C . HIS A 1 240 ? 9.545 0.663 -29.460 1.00 95.62 240 HIS A C 1
ATOM 1911 O O . HIS A 1 240 ? 8.702 0.740 -30.351 1.00 95.62 240 HIS A O 1
ATOM 1917 N N . SER A 1 241 ? 10.844 0.507 -29.722 1.00 94.12 241 SER A N 1
ATOM 1918 C CA . SER A 1 241 ? 11.398 0.481 -31.081 1.00 94.12 241 SER A CA 1
ATOM 1919 C C . SER A 1 241 ? 10.802 -0.645 -31.930 1.00 94.12 241 SER A C 1
ATOM 1921 O O . SER A 1 241 ? 10.489 -0.444 -33.103 1.00 94.12 241 SER A O 1
ATOM 1923 N N . TYR A 1 242 ? 10.631 -1.835 -31.348 1.00 94.12 242 TYR A N 1
ATOM 1924 C CA . TYR A 1 242 ? 9.982 -2.966 -32.008 1.00 94.12 242 TYR A CA 1
ATOM 1925 C C . TYR A 1 242 ? 8.511 -2.665 -32.312 1.00 94.12 242 TYR A C 1
ATOM 1927 O O . TYR A 1 242 ? 8.045 -2.944 -33.415 1.00 94.12 242 TYR A O 1
ATOM 1935 N N . GLN A 1 243 ? 7.787 -2.059 -31.367 1.00 94.38 243 GLN A N 1
ATOM 1936 C CA . GLN A 1 243 ? 6.397 -1.658 -31.564 1.00 94.38 243 GLN A CA 1
ATOM 1937 C C . GLN A 1 243 ? 6.253 -0.681 -32.734 1.00 94.38 243 GLN A C 1
ATOM 1939 O O . GLN A 1 243 ? 5.429 -0.930 -33.608 1.00 94.38 243 GLN A O 1
ATOM 1944 N N . GLN A 1 244 ? 7.066 0.382 -32.774 1.00 91.88 244 GLN A N 1
ATOM 1945 C CA . GLN A 1 244 ? 7.004 1.406 -33.826 1.00 91.88 244 GLN A CA 1
ATOM 1946 C C . GLN A 1 244 ? 7.254 0.806 -35.216 1.00 91.88 244 GLN A C 1
ATOM 1948 O O . GLN A 1 244 ? 6.446 0.987 -36.128 1.00 91.88 244 GLN A O 1
ATOM 1953 N N . LYS A 1 245 ? 8.310 -0.008 -35.351 1.00 90.00 245 LYS A N 1
ATOM 1954 C CA . LYS A 1 245 ? 8.647 -0.681 -36.617 1.00 90.00 245 LYS A CA 1
ATOM 1955 C C . LYS A 1 245 ? 7.523 -1.582 -37.115 1.00 90.00 245 LYS A C 1
ATOM 1957 O O . LYS A 1 245 ? 7.230 -1.600 -38.304 1.00 90.00 245 LYS A O 1
ATOM 1962 N N . ASN A 1 246 ? 6.886 -2.334 -36.220 1.00 82.81 246 ASN A N 1
ATOM 1963 C CA . ASN A 1 246 ? 5.798 -3.220 -36.622 1.00 82.81 246 ASN A CA 1
ATOM 1964 C C . ASN A 1 246 ? 4.498 -2.465 -36.893 1.00 82.81 246 ASN A C 1
ATOM 1966 O O . ASN A 1 246 ? 3.747 -2.892 -37.758 1.00 82.81 246 ASN A O 1
ATOM 1970 N N . SER A 1 247 ? 4.232 -1.338 -36.225 1.00 74.94 247 SER A N 1
ATOM 1971 C CA . SER A 1 247 ? 3.081 -0.501 -36.578 1.00 74.94 247 SER A CA 1
ATOM 1972 C C . SER A 1 247 ? 3.221 0.135 -37.960 1.00 74.94 247 SER A C 1
ATOM 1974 O O . SER A 1 247 ? 2.232 0.209 -38.677 1.00 74.94 247 SER A O 1
ATOM 1976 N N . GLU A 1 248 ? 4.428 0.526 -38.375 1.00 61.31 248 GLU A N 1
ATOM 1977 C CA . GLU A 1 248 ? 4.682 1.077 -39.716 1.00 61.31 248 GLU A CA 1
ATOM 1978 C C . GLU A 1 248 ? 4.450 0.043 -40.834 1.00 61.31 248 GLU A C 1
ATOM 1980 O O . GLU A 1 248 ? 3.992 0.394 -41.918 1.00 61.31 248 GLU A O 1
ATOM 1985 N N . PHE A 1 249 ? 4.680 -1.244 -40.557 1.00 52.44 249 PHE A N 1
ATOM 1986 C CA . PHE A 1 249 ? 4.493 -2.338 -41.518 1.00 52.44 249 PHE A CA 1
ATOM 1987 C C . PHE A 1 249 ? 3.028 -2.683 -41.836 1.00 52.44 249 PHE A C 1
ATOM 1989 O O . PHE A 1 249 ? 2.783 -3.369 -42.822 1.00 52.44 249 PHE A O 1
ATOM 1996 N N . PHE A 1 250 ? 2.057 -2.241 -41.029 1.00 47.12 250 PHE A N 1
ATOM 1997 C CA . PHE A 1 250 ? 0.627 -2.511 -41.261 1.00 47.12 250 PHE A CA 1
ATOM 1998 C C . PHE A 1 250 ? -0.126 -1.348 -41.932 1.00 47.12 250 PHE A C 1
ATOM 2000 O O . PHE A 1 250 ? -1.323 -1.473 -42.189 1.00 47.12 250 PHE A O 1
ATOM 2007 N N . TYR A 1 251 ? 0.552 -0.229 -42.216 1.00 45.28 251 TYR A N 1
ATOM 2008 C CA . TYR A 1 251 ? -0.025 0.953 -42.880 1.00 45.28 251 TYR A CA 1
ATOM 2009 C C . TYR A 1 251 ? 0.585 1.249 -44.267 1.00 45.28 251 TYR A C 1
ATOM 2011 O O . TYR A 1 251 ? 0.310 2.301 -44.850 1.00 45.28 251 TYR A O 1
ATOM 2019 N N . HIS A 1 252 ? 1.361 0.310 -44.813 1.00 40.72 252 HIS A N 1
ATOM 2020 C CA . HIS A 1 252 ? 1.853 0.285 -46.195 1.00 40.72 252 HIS A CA 1
ATOM 2021 C C . HIS A 1 252 ? 1.453 -1.025 -46.874 1.00 40.72 252 HIS A C 1
ATOM 2023 O O . HIS A 1 252 ? 1.299 -0.997 -48.116 1.00 40.72 252 HIS A O 1
#

Solvent-accessible surface area (backbone atoms only — not comparable to full-atom values): 14310 Å² total; per-residue (Å²): 133,82,85,79,62,64,50,48,81,36,59,94,86,56,72,61,70,65,54,64,75,67,28,46,74,42,67,58,71,89,82,43,55,75,65,43,48,48,48,48,53,46,47,69,70,40,55,74,68,59,46,45,56,54,50,51,54,52,31,62,78,41,74,58,39,33,25,42,68,53,41,51,48,52,53,53,55,46,48,70,72,59,66,38,70,67,52,53,51,52,48,57,53,49,76,71,39,92,71,66,62,63,44,69,65,58,53,50,54,56,46,61,75,47,74,84,57,82,63,90,64,75,84,42,86,66,63,36,53,53,52,52,51,52,52,48,50,47,21,33,54,71,35,36,37,65,47,27,36,40,44,36,35,34,41,36,52,43,74,33,70,93,50,54,80,53,45,65,74,38,52,72,72,37,76,86,74,59,81,62,57,39,53,46,61,49,52,55,44,37,39,51,52,34,41,77,68,60,72,51,73,54,93,88,62,57,54,61,41,81,35,33,33,36,35,42,54,34,36,39,68,68,50,49,52,75,68,57,44,52,54,53,48,52,49,42,53,51,54,38,53,51,49,53,58,54,56,57,67,75,77,113

Mean predicted aligned error: 10.4 Å